Protein AF-A0AAV0R188-F1 (afdb_monomer)

Sequence (209 aa):
MGKRLPVSILFLALAPLLIIAVHAKVPAVIVFGDSSVDAGNNNFIPTVARSNFQPYGRDFSGGKATGRFSNGRIATDFISEAFGLRPTIPAYLDPAYNISDFAVGVTFASNFLAGIAEGFLRQLYGLGARKISLGGLPPMGCMPLERTTNMMGQRACVDRYNVVAADFNGKMNNLTEKLNAELPGAQIVFSNPYFPLMGIIRQPSLYGT

Foldseek 3Di:
DDDDDPPVVVVVVCVVVPPPVPLVQPQAAAAEEALLQAQFQVVQDPDPQFFQDPPACCVAVPRGGRRRPHVYAHPSLCVCVVSVHHSHQHEPNDPVDDPVSPSHYYYHYDDDDLVVVLVVVVVCVVVPAAEEEAEADAQVQLDQVNLVVVVVVVSDGDVVSSVVSVVRLVSVVVSQVVCPVVRPNHDYHYDYNHVVVVCCSVCVVVVHD

Radius of gyration: 22.66 Å; Cα contacts (8 Å, |Δi|>4): 288; chains: 1; bounding box: 92×38×47 Å

Organism: NCBI:txid586396

Mean predicted aligned error: 11.74 Å

Nearest PDB structures (foldseek):
  8a25-assembly1_A  TM=6.611E-01  e=2.554E-04  Legionella pneumophila str. Corby
  8a26-assembly1_A  TM=6.628E-01  e=2.725E-04  Legionella pneumophila str. Corby
  8a24-assembly1_A  TM=6.506E-01  e=9.949E-04  Legionella pneumophila str. Corby
  7fgq-assembly1_A-2  TM=3.154E-01  e=8.359E-01  Brugia malayi

Secondary structure (DSSP, 8-state):
------HHHHHHHHGGGG------------EE-SGGG-SSGGGGSS-S---SSTTTTTTSTTS---S-SSSS--HHHHHHHHTTS-SSPPPTT-TT--HHHHTT--EE-S---HHHHHHHHHHHHHTT--EEEEE----GGGSHHHHHH-TTTTT---HHHHHHHHHHHHHHHHHHHHHHHHSTT-EEEEE--HHHHHHHHH-GGGT--

Solvent-accessible surface area (backbone atoms only — not comparable to full-atom values): 12042 Å² total; per-residue (Å²): 139,82,81,79,77,62,70,69,60,59,54,64,70,52,55,79,76,69,70,68,77,78,64,81,80,61,79,50,56,72,46,72,47,49,65,84,65,34,44,20,38,46,74,70,49,100,58,88,77,58,25,64,47,85,75,22,8,53,72,22,89,90,49,45,38,59,19,21,79,33,41,32,83,47,70,66,17,56,52,29,33,75,59,72,49,58,67,59,62,59,32,57,64,41,85,91,61,54,75,82,56,49,68,42,26,36,52,53,69,76,83,76,50,76,74,55,43,55,58,51,52,52,50,43,39,74,74,64,52,38,75,47,77,46,78,42,48,46,48,53,12,61,34,72,68,50,13,66,70,27,58,92,59,74,47,38,63,40,60,74,43,31,52,52,27,50,54,52,36,52,52,49,42,53,50,31,54,51,46,42,74,73,34,86,83,39,49,53,44,66,45,67,45,27,64,66,50,47,48,43,72,75,44,44,75,82,77,49,133

pLDDT: mean 75.98, std 15.43, range [35.88, 95.19]

Structure (mmCIF, N/CA/C/O backbone):
data_AF-A0AAV0R188-F1
#
_entry.id   AF-A0AAV0R188-F1
#
loop_
_atom_site.group_PDB
_atom_site.id
_atom_site.type_symbol
_atom_site.label_atom_id
_atom_site.label_alt_id
_atom_site.label_comp_id
_atom_site.label_asym_id
_atom_site.label_entity_id
_atom_site.label_seq_id
_atom_site.pdbx_PDB_ins_code
_atom_site.Cartn_x
_atom_site.Cartn_y
_atom_site.Cartn_z
_atom_site.occupancy
_atom_site.B_iso_or_equiv
_atom_site.auth_seq_id
_atom_site.auth_comp_id
_atom_site.auth_asym_id
_atom_site.auth_atom_id
_atom_site.pdbx_PDB_model_num
ATOM 1 N N . MET A 1 1 ? -69.917 -0.413 10.950 1.00 42.56 1 MET A N 1
ATOM 2 C CA . MET A 1 1 ? -69.281 -1.680 10.523 1.00 42.56 1 MET A CA 1
ATOM 3 C C . MET A 1 1 ? -67.779 -1.431 10.360 1.00 42.56 1 MET A C 1
ATOM 5 O O . MET A 1 1 ? -67.337 -1.024 9.296 1.00 42.56 1 MET A O 1
ATOM 9 N N . GLY A 1 2 ? -67.014 -1.517 11.455 1.00 46.81 2 GLY A N 1
ATOM 10 C CA . GLY A 1 2 ? -65.589 -1.156 11.482 1.00 46.81 2 GLY A CA 1
ATOM 11 C C . GLY A 1 2 ? -64.707 -2.343 11.102 1.00 46.81 2 GLY A C 1
ATOM 12 O O . GLY A 1 2 ? -64.660 -3.329 11.834 1.00 46.81 2 GLY A O 1
ATOM 13 N N . LYS A 1 3 ? -64.026 -2.265 9.954 1.00 52.41 3 LYS A N 1
ATOM 14 C CA . LYS A 1 3 ? -63.076 -3.291 9.506 1.00 52.41 3 LYS A CA 1
ATOM 15 C C . LYS A 1 3 ? -61.801 -3.182 10.349 1.00 52.41 3 LYS A C 1
ATOM 17 O O . LYS A 1 3 ? -61.057 -2.216 10.216 1.00 52.41 3 LYS A O 1
ATOM 22 N N . ARG A 1 4 ? -61.559 -4.155 11.232 1.00 58.19 4 ARG A N 1
ATOM 23 C CA . ARG A 1 4 ? -60.276 -4.295 11.937 1.00 58.19 4 ARG A CA 1
ATOM 24 C C . ARG A 1 4 ? -59.231 -4.755 10.920 1.00 58.19 4 ARG A C 1
ATOM 26 O O . ARG A 1 4 ? -59.372 -5.844 10.367 1.00 58.19 4 ARG A O 1
ATOM 33 N N . LEU A 1 5 ? -58.222 -3.927 10.645 1.00 56.03 5 LEU A N 1
ATOM 34 C CA . LEU A 1 5 ? -57.068 -4.365 9.860 1.00 56.03 5 LEU A CA 1
ATOM 35 C C . LEU A 1 5 ? -56.330 -5.475 10.634 1.00 56.03 5 LEU A C 1
ATOM 37 O O . LEU A 1 5 ? -56.101 -5.316 11.836 1.00 56.03 5 LEU A O 1
ATOM 41 N N . PRO A 1 6 ? -55.957 -6.591 9.986 1.00 58.53 6 PRO A N 1
ATOM 42 C CA . PRO A 1 6 ? -55.215 -7.657 10.644 1.00 58.53 6 PRO A CA 1
ATOM 43 C C . PRO A 1 6 ? -53.806 -7.168 11.003 1.00 58.53 6 PRO A C 1
ATOM 45 O O . PRO A 1 6 ? -53.081 -6.639 10.160 1.00 58.53 6 PRO A O 1
ATOM 48 N N . VAL A 1 7 ? -53.418 -7.376 12.265 1.00 58.34 7 VAL A N 1
ATOM 49 C CA . VAL A 1 7 ? -52.129 -6.972 12.865 1.00 58.34 7 VAL A CA 1
ATOM 50 C C . VAL A 1 7 ? -50.921 -7.443 12.038 1.00 58.34 7 VAL A C 1
ATOM 52 O O . VAL A 1 7 ? -49.897 -6.766 11.995 1.00 58.34 7 VAL A O 1
ATOM 55 N N . SER A 1 8 ? -51.056 -8.544 11.296 1.00 55.03 8 SER A N 1
ATOM 56 C CA . SER A 1 8 ? -50.026 -9.068 10.391 1.00 55.03 8 SER A CA 1
ATOM 57 C C . SER A 1 8 ? -49.647 -8.113 9.249 1.00 55.03 8 SER A C 1
ATOM 59 O O . SER A 1 8 ? -48.498 -8.120 8.821 1.00 55.03 8 SER A O 1
ATOM 61 N N . ILE A 1 9 ? -50.564 -7.256 8.780 1.00 55.09 9 ILE A N 1
ATOM 62 C CA . ILE A 1 9 ? -50.269 -6.278 7.714 1.00 55.09 9 ILE A CA 1
ATOM 63 C C . ILE A 1 9 ? -49.405 -5.126 8.253 1.00 55.09 9 ILE A C 1
ATOM 65 O O . ILE A 1 9 ? -48.578 -4.584 7.522 1.00 55.09 9 ILE A O 1
ATOM 69 N N . LEU A 1 10 ? -49.524 -4.795 9.544 1.00 52.66 10 LEU A N 1
ATOM 70 C CA . LEU A 1 10 ? -48.718 -3.745 10.172 1.00 52.66 10 LEU A CA 1
ATOM 71 C C . LEU A 1 10 ? -47.246 -4.173 10.336 1.00 52.66 10 LEU A C 1
ATOM 73 O O . LEU A 1 10 ? -46.349 -3.356 10.150 1.00 52.66 10 LEU A O 1
ATOM 77 N N . PHE A 1 11 ? -46.985 -5.460 10.599 1.00 53.28 11 PHE A N 1
ATOM 78 C CA . PHE A 1 11 ? -45.621 -6.002 10.691 1.00 53.28 11 PHE A CA 1
ATOM 79 C C . PHE A 1 11 ? -44.908 -6.077 9.333 1.00 53.28 11 PHE A C 1
ATOM 81 O O . PHE A 1 11 ? -43.718 -5.777 9.253 1.00 53.28 11 PHE A O 1
ATOM 88 N N . LEU A 1 12 ? -45.626 -6.406 8.252 1.00 55.03 12 LEU A N 1
ATOM 89 C CA . LEU A 1 12 ? -45.057 -6.413 6.897 1.00 55.03 12 LEU A CA 1
ATOM 90 C C . LEU A 1 12 ? -44.741 -5.004 6.369 1.00 55.03 12 LEU A C 1
ATOM 92 O O . LEU A 1 12 ? -43.810 -4.853 5.584 1.00 55.03 12 LEU A O 1
ATOM 96 N N . ALA A 1 13 ? -45.457 -3.973 6.827 1.00 55.16 13 ALA A N 1
ATOM 97 C CA . ALA A 1 13 ? -45.183 -2.582 6.459 1.00 55.16 13 ALA A CA 1
ATOM 98 C C . ALA A 1 13 ? -43.999 -1.955 7.228 1.00 55.16 13 ALA A C 1
ATOM 100 O O . ALA A 1 13 ? -43.435 -0.965 6.770 1.00 55.16 13 ALA A O 1
ATOM 101 N N . LEU A 1 14 ? -43.600 -2.529 8.371 1.00 54.69 14 LEU A N 1
ATOM 102 C CA . LEU A 1 14 ? -42.466 -2.069 9.194 1.00 54.69 14 LEU A CA 1
ATOM 103 C C . LEU A 1 14 ? -41.152 -2.815 8.905 1.00 54.69 14 LEU A C 1
ATOM 105 O O . LEU A 1 14 ? -40.077 -2.301 9.207 1.00 54.69 14 LEU A O 1
ATOM 109 N N . ALA A 1 15 ? -41.214 -3.988 8.271 1.00 52.66 15 ALA A N 1
ATOM 110 C CA . ALA A 1 15 ? -40.037 -4.769 7.890 1.00 52.66 15 ALA A CA 1
ATOM 111 C C . ALA A 1 15 ? -39.077 -4.098 6.873 1.00 52.66 15 ALA A C 1
ATOM 113 O O . ALA A 1 15 ? -37.873 -4.331 6.996 1.00 52.66 15 ALA A O 1
ATOM 114 N N . PRO A 1 16 ? -39.503 -3.236 5.917 1.00 49.94 16 PRO A N 1
ATOM 115 C CA . PRO A 1 16 ? -38.553 -2.585 5.017 1.00 49.94 16 PRO A CA 1
ATOM 116 C C . PRO A 1 16 ? -37.803 -1.417 5.676 1.00 49.94 16 PRO A C 1
ATOM 118 O O . PRO A 1 16 ? -36.851 -0.913 5.088 1.00 49.94 16 PRO A O 1
ATOM 121 N N . LEU A 1 17 ? -38.173 -0.999 6.897 1.00 48.00 17 LEU A N 1
ATOM 122 C CA . LEU A 1 17 ? -37.461 0.060 7.625 1.00 48.00 17 LEU A CA 1
ATOM 123 C C . LEU A 1 17 ? -36.236 -0.447 8.404 1.00 48.00 17 LEU A C 1
ATOM 125 O O . LEU A 1 17 ? -35.455 0.361 8.902 1.00 48.00 17 LEU A O 1
ATOM 129 N N . LEU A 1 18 ? -36.054 -1.768 8.506 1.00 45.03 18 LEU A N 1
ATOM 130 C CA . LEU A 1 18 ? -34.946 -2.387 9.237 1.00 45.03 18 LEU A CA 1
ATOM 131 C C . LEU A 1 18 ? -33.881 -2.998 8.314 1.00 45.03 18 LEU A C 1
ATOM 133 O O . LEU A 1 18 ? -33.131 -3.872 8.733 1.00 45.03 18 LEU A O 1
ATOM 137 N N . ILE A 1 19 ? -33.763 -2.520 7.072 1.00 49.47 19 ILE A N 1
ATOM 138 C CA . ILE A 1 19 ? -32.522 -2.681 6.304 1.00 49.47 19 ILE A CA 1
ATOM 139 C C . ILE A 1 19 ? -31.653 -1.457 6.598 1.00 49.47 19 ILE A C 1
ATOM 141 O O . ILE A 1 19 ? -31.337 -0.651 5.728 1.00 49.47 19 ILE A O 1
ATOM 145 N N . ILE A 1 20 ? -31.249 -1.302 7.861 1.00 47.53 20 ILE A N 1
ATOM 146 C CA . ILE A 1 20 ? -29.989 -0.614 8.106 1.00 47.53 20 ILE A CA 1
ATOM 147 C C . ILE A 1 20 ? -28.967 -1.598 7.560 1.00 47.53 20 ILE A C 1
ATOM 149 O O . ILE A 1 20 ? -28.685 -2.617 8.188 1.00 47.53 20 ILE A O 1
ATOM 153 N N . ALA A 1 21 ? -28.463 -1.343 6.353 1.00 48.69 21 ALA A N 1
ATOM 154 C CA . ALA A 1 21 ? -27.205 -1.930 5.948 1.00 48.69 21 ALA A CA 1
ATOM 155 C C . ALA A 1 21 ? -26.209 -1.505 7.030 1.00 48.69 21 ALA A C 1
ATOM 157 O O . ALA A 1 21 ? -25.722 -0.374 7.029 1.00 48.69 21 ALA A O 1
ATOM 158 N N . VAL A 1 22 ? -25.969 -2.378 8.011 1.00 45.59 22 VAL A N 1
ATOM 159 C CA . VAL A 1 22 ? -24.880 -2.238 8.971 1.00 45.59 22 VAL A CA 1
ATOM 160 C C . VAL A 1 22 ? -23.617 -2.497 8.161 1.00 45.59 22 VAL A C 1
ATOM 162 O O . VAL A 1 22 ? -22.977 -3.538 8.254 1.00 45.59 22 VAL A O 1
ATOM 165 N N . HIS A 1 23 ? -23.296 -1.561 7.271 1.00 52.75 23 HIS A N 1
ATOM 166 C CA . HIS A 1 23 ? -21.985 -1.484 6.682 1.00 52.75 23 HIS A CA 1
ATOM 167 C C . HIS A 1 23 ? -21.082 -1.172 7.863 1.00 52.75 23 HIS A C 1
ATOM 169 O O . HIS A 1 23 ? -21.289 -0.171 8.555 1.00 52.75 23 HIS A O 1
ATOM 175 N N . ALA A 1 24 ? -20.169 -2.084 8.183 1.00 55.25 24 ALA A N 1
ATOM 176 C CA . ALA A 1 24 ? -19.280 -1.928 9.316 1.00 55.25 24 ALA A CA 1
ATOM 177 C C . ALA A 1 24 ? -18.467 -0.642 9.111 1.00 55.25 24 ALA A C 1
ATOM 179 O O . ALA A 1 24 ? -17.444 -0.669 8.434 1.00 55.25 24 ALA A O 1
ATOM 180 N N . LYS A 1 25 ? -18.925 0.479 9.685 1.00 68.50 25 LYS A N 1
ATOM 181 C CA . LYS A 1 25 ? -18.372 1.817 9.452 1.00 68.50 25 LYS A CA 1
ATOM 182 C C . LYS A 1 25 ? -16.871 1.771 9.734 1.00 68.50 25 LYS A C 1
ATOM 184 O O . LYS A 1 25 ? -16.450 1.414 10.839 1.00 68.50 25 LYS A O 1
ATOM 189 N N . VAL A 1 26 ? -16.060 2.002 8.708 1.00 72.44 26 VAL A N 1
ATOM 190 C CA . VAL A 1 26 ? -14.616 2.197 8.847 1.00 72.44 26 VAL A CA 1
ATOM 191 C C . VAL A 1 26 ? -14.448 3.704 8.991 1.00 72.44 26 VAL A C 1
ATOM 193 O O . VAL A 1 26 ? -14.697 4.413 8.025 1.00 72.44 26 VAL A O 1
ATOM 196 N N . PRO A 1 27 ? -14.149 4.226 10.192 1.00 68.00 27 PRO A N 1
ATOM 197 C CA . PRO A 1 27 ? -14.112 5.671 10.410 1.00 68.00 27 PRO A CA 1
ATOM 198 C C . PRO A 1 27 ? -12.856 6.323 9.819 1.00 68.00 27 PRO A C 1
ATOM 200 O O . PRO A 1 27 ? -12.854 7.529 9.599 1.00 68.00 27 PRO A O 1
ATOM 203 N N . ALA A 1 28 ? -11.801 5.536 9.587 1.00 66.88 28 ALA A N 1
ATOM 204 C CA . ALA A 1 28 ? -10.495 6.016 9.165 1.00 66.88 28 ALA A CA 1
ATOM 205 C C . ALA A 1 28 ? -9.683 4.906 8.489 1.00 66.88 28 ALA A C 1
ATOM 207 O O . ALA A 1 28 ? -9.801 3.737 8.867 1.00 66.88 28 ALA A O 1
ATOM 208 N N . VAL A 1 29 ? -8.812 5.283 7.551 1.00 71.81 29 VAL A N 1
ATOM 209 C CA . VAL A 1 29 ? -7.796 4.402 6.955 1.00 71.81 29 VAL A CA 1
ATOM 210 C C . VAL A 1 29 ? -6.427 4.990 7.243 1.00 71.81 29 VAL A C 1
ATOM 212 O O . VAL A 1 29 ? -6.001 5.954 6.618 1.00 71.81 29 VAL A O 1
ATOM 215 N N . ILE A 1 30 ? -5.727 4.398 8.204 1.00 67.94 30 ILE A N 1
ATOM 216 C CA . ILE A 1 30 ? -4.354 4.769 8.532 1.00 67.94 30 ILE A CA 1
ATOM 217 C C . ILE A 1 30 ? -3.415 3.812 7.801 1.00 67.94 30 ILE A C 1
ATOM 219 O O . ILE A 1 30 ? -3.584 2.596 7.863 1.00 67.94 30 ILE A O 1
ATOM 223 N N . VAL A 1 31 ? -2.442 4.369 7.093 1.00 69.81 31 VAL A N 1
ATOM 224 C CA . VAL A 1 31 ? -1.537 3.655 6.202 1.00 69.81 31 VAL A CA 1
ATOM 225 C C . VAL A 1 31 ? -0.127 3.692 6.786 1.00 69.81 31 VAL A C 1
ATOM 227 O O . VAL A 1 31 ? 0.334 4.686 7.326 1.00 69.81 31 VAL A O 1
ATOM 230 N N . PHE A 1 32 ? 0.602 2.596 6.678 1.00 68.06 32 PHE A N 1
ATOM 231 C CA . PHE A 1 32 ? 2.018 2.541 7.027 1.00 68.06 32 PHE A CA 1
ATOM 232 C C . PHE A 1 32 ? 2.715 1.757 5.918 1.00 68.06 32 PHE A C 1
ATOM 234 O O . PHE A 1 32 ? 2.165 0.749 5.472 1.00 68.06 32 PHE A O 1
ATOM 241 N N . GLY A 1 33 ? 3.877 2.197 5.431 1.00 67.62 33 GLY A N 1
ATOM 242 C CA . GLY A 1 33 ? 4.538 1.469 4.343 1.00 67.62 33 GLY A CA 1
ATOM 243 C C . GLY A 1 33 ? 5.791 2.112 3.767 1.00 67.62 33 GLY A C 1
ATOM 244 O O . GLY A 1 33 ? 6.693 2.500 4.495 1.00 67.62 33 GLY A O 1
ATOM 245 N N . ASP A 1 34 ? 5.888 2.149 2.447 1.00 69.50 34 ASP A N 1
ATOM 246 C CA . ASP A 1 34 ? 7.023 2.685 1.700 1.00 69.50 34 ASP A CA 1
ATOM 247 C C . ASP A 1 34 ? 6.529 3.611 0.575 1.00 69.50 34 ASP A C 1
ATOM 249 O O . ASP A 1 34 ? 5.395 4.096 0.607 1.00 69.50 34 ASP A O 1
ATOM 253 N N . SER A 1 35 ? 7.371 3.870 -0.427 1.00 70.31 35 SER A N 1
ATOM 254 C CA . SER A 1 35 ? 7.019 4.700 -1.584 1.00 70.31 35 SER A CA 1
ATOM 255 C C . SER A 1 35 ? 5.758 4.230 -2.321 1.00 70.31 35 SER A C 1
ATOM 257 O O . SER A 1 35 ? 5.067 5.058 -2.910 1.00 70.31 35 SER A O 1
ATOM 259 N N . SER A 1 36 ? 5.414 2.939 -2.259 1.00 74.81 36 SER A N 1
ATOM 260 C CA . SER A 1 36 ? 4.227 2.353 -2.902 1.00 74.81 36 SER A CA 1
ATOM 261 C C . SER A 1 36 ? 2.913 2.882 -2.327 1.00 74.81 36 SER A C 1
ATOM 263 O O . SER A 1 36 ? 1.876 2.823 -2.990 1.00 74.81 36 SER A O 1
ATOM 265 N N . VAL A 1 37 ? 2.945 3.384 -1.092 1.00 75.88 37 VAL A N 1
ATOM 266 C CA . VAL A 1 37 ? 1.782 3.952 -0.404 1.00 75.88 37 VAL A CA 1
ATOM 267 C C . VAL A 1 37 ? 1.985 5.415 -0.005 1.00 75.88 37 VAL A C 1
ATOM 269 O O . VAL A 1 37 ? 1.124 5.986 0.663 1.00 75.88 37 VAL A O 1
ATOM 272 N N . ASP A 1 38 ? 3.097 6.035 -0.413 1.00 78.38 38 ASP A N 1
ATOM 273 C CA . ASP A 1 38 ? 3.389 7.427 -0.083 1.00 78.38 38 ASP A CA 1
ATOM 274 C C . ASP A 1 38 ? 2.464 8.381 -0.852 1.00 78.38 38 ASP A C 1
ATOM 276 O O . ASP A 1 38 ? 2.458 8.436 -2.083 1.00 78.38 38 ASP A O 1
ATOM 280 N N . ALA A 1 39 ? 1.686 9.158 -0.100 1.00 84.06 39 ALA A N 1
ATOM 281 C CA . ALA A 1 39 ? 0.794 10.185 -0.621 1.00 84.06 39 ALA A CA 1
ATOM 282 C C . ALA A 1 39 ? 1.481 11.549 -0.847 1.00 84.06 39 ALA A C 1
ATOM 284 O O . ALA A 1 39 ? 0.808 12.487 -1.279 1.00 84.06 39 ALA A O 1
ATOM 285 N N . GLY A 1 40 ? 2.784 11.668 -0.558 1.00 84.31 40 GLY A N 1
ATOM 286 C CA . GLY A 1 40 ? 3.573 12.896 -0.725 1.00 84.31 40 GLY A CA 1
ATOM 287 C C . GLY A 1 40 ? 4.365 13.331 0.509 1.00 84.31 40 GLY A C 1
ATOM 288 O O . GLY A 1 40 ? 4.847 14.461 0.553 1.00 84.31 40 GLY A O 1
ATOM 289 N N . ASN A 1 41 ? 4.532 12.462 1.508 1.00 77.75 41 ASN A N 1
ATOM 290 C CA . ASN A 1 41 ? 5.303 12.753 2.720 1.00 77.75 41 ASN A CA 1
ATOM 291 C C . ASN A 1 41 ? 6.758 13.085 2.398 1.00 77.75 41 ASN A C 1
ATOM 293 O O . ASN A 1 41 ? 7.339 13.980 3.014 1.00 77.75 41 ASN A O 1
ATOM 297 N N . ASN A 1 42 ? 7.331 12.419 1.391 1.00 81.75 42 ASN A N 1
ATOM 298 C CA . ASN A 1 42 ? 8.718 12.636 0.997 1.00 81.75 42 ASN A CA 1
ATOM 299 C C . ASN A 1 42 ? 9.015 14.065 0.506 1.00 81.75 42 ASN A C 1
ATOM 301 O O . ASN A 1 42 ? 10.176 14.484 0.484 1.00 81.75 42 ASN A O 1
ATOM 305 N N . ASN A 1 43 ? 7.988 14.847 0.162 1.00 83.75 43 ASN A N 1
ATOM 306 C CA . ASN A 1 43 ? 8.145 16.252 -0.214 1.00 83.75 43 ASN A CA 1
ATOM 307 C C . ASN A 1 43 ? 8.612 17.125 0.958 1.00 83.75 43 ASN A C 1
ATOM 309 O O . ASN A 1 43 ? 9.227 18.166 0.735 1.00 83.75 43 ASN A O 1
ATOM 313 N N . PHE A 1 44 ? 8.351 16.687 2.190 1.00 77.69 44 PHE A N 1
ATOM 314 C CA . PHE A 1 44 ? 8.549 17.471 3.408 1.00 77.69 44 PHE A CA 1
ATOM 315 C C . PHE A 1 44 ? 9.738 16.994 4.250 1.00 77.69 44 PHE A C 1
ATOM 317 O O . PHE A 1 44 ? 9.999 17.549 5.314 1.00 77.69 44 PHE A O 1
ATOM 324 N N . ILE A 1 45 ? 10.490 15.995 3.773 1.00 74.19 45 ILE A N 1
ATOM 325 C CA . ILE A 1 45 ? 11.688 15.481 4.451 1.00 74.19 45 ILE A CA 1
ATOM 326 C C . ILE A 1 45 ? 12.941 15.606 3.568 1.00 74.19 45 ILE A C 1
ATOM 328 O O . ILE A 1 45 ? 12.838 15.673 2.333 1.00 74.19 45 ILE A O 1
ATOM 332 N N . PRO A 1 46 ? 14.150 15.634 4.161 1.00 76.38 46 PRO A N 1
ATOM 333 C CA . PRO A 1 46 ? 15.407 15.654 3.415 1.00 76.38 46 PRO A CA 1
ATOM 334 C C . PRO A 1 46 ? 15.676 14.288 2.759 1.00 76.38 46 PRO A C 1
ATOM 336 O O . PRO A 1 46 ? 16.339 13.424 3.323 1.00 76.38 46 PRO A O 1
ATOM 339 N N . THR A 1 47 ? 15.138 14.071 1.559 1.00 71.00 47 THR A N 1
ATOM 340 C CA . THR A 1 47 ? 15.351 12.852 0.767 1.00 71.00 47 THR A CA 1
ATOM 341 C C . THR A 1 47 ? 15.452 13.175 -0.718 1.00 71.00 47 THR A C 1
ATOM 343 O O . THR A 1 47 ? 14.818 14.111 -1.207 1.00 71.00 47 THR A O 1
ATOM 346 N N . VAL A 1 48 ? 16.239 12.377 -1.439 1.00 78.75 48 VAL A N 1
ATOM 347 C CA . VAL A 1 48 ? 16.292 12.398 -2.910 1.00 78.75 48 VAL A CA 1
ATOM 348 C C . VAL A 1 48 ? 15.134 11.619 -3.537 1.00 78.75 48 VAL A C 1
ATOM 350 O O . VAL A 1 48 ? 14.796 11.841 -4.696 1.00 78.75 48 VAL A O 1
ATOM 353 N N . ALA A 1 49 ? 14.497 10.723 -2.778 1.00 79.94 49 ALA A N 1
ATOM 354 C CA . ALA A 1 49 ? 13.358 9.939 -3.233 1.00 79.94 49 ALA A CA 1
ATOM 355 C C . ALA A 1 49 ? 12.079 10.783 -3.159 1.00 79.94 49 ALA A C 1
ATOM 357 O O . ALA A 1 49 ? 11.272 10.616 -2.250 1.00 79.94 49 ALA A O 1
ATOM 358 N N . ARG A 1 50 ? 11.904 11.713 -4.099 1.00 82.69 50 ARG A N 1
ATOM 359 C CA . ARG A 1 50 ? 10.689 12.528 -4.249 1.00 82.69 50 ARG A CA 1
ATOM 360 C C . ARG A 1 50 ? 9.992 12.195 -5.564 1.00 82.69 50 ARG A C 1
ATOM 362 O O . ARG A 1 50 ? 10.621 11.713 -6.499 1.00 82.69 50 ARG A O 1
ATOM 369 N N . SER A 1 51 ? 8.698 12.469 -5.633 1.00 86.06 51 SER A N 1
ATOM 370 C CA . SER A 1 51 ? 7.864 12.277 -6.831 1.00 86.06 51 SER A CA 1
ATOM 371 C C . SER A 1 51 ? 6.932 13.477 -7.054 1.00 86.06 51 SER A C 1
ATOM 373 O O . SER A 1 51 ? 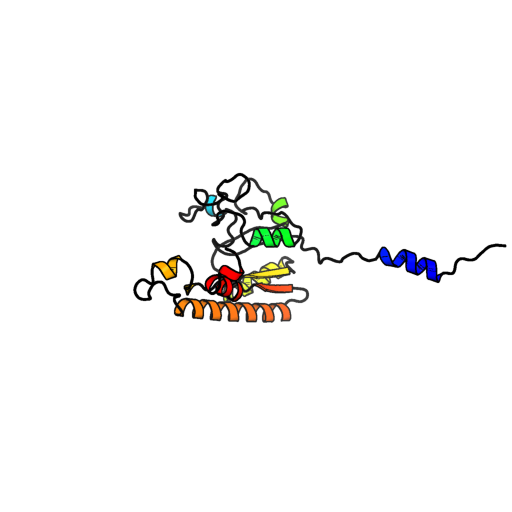5.824 13.367 -7.569 1.00 86.06 51 SER A O 1
ATOM 375 N N . ASN A 1 52 ? 7.387 14.668 -6.653 1.00 87.94 52 ASN A N 1
ATOM 376 C CA . ASN A 1 52 ? 6.723 15.957 -6.874 1.00 87.94 52 ASN A CA 1
ATOM 377 C C . ASN A 1 52 ? 7.127 16.627 -8.201 1.00 87.94 52 ASN A C 1
ATOM 379 O O . ASN A 1 52 ? 7.071 17.848 -8.329 1.00 87.94 52 ASN A O 1
ATOM 383 N N . PHE A 1 53 ? 7.546 15.837 -9.185 1.00 91.19 53 PHE A N 1
ATOM 384 C CA . PHE A 1 53 ? 7.961 16.293 -10.510 1.00 91.19 53 PHE A CA 1
ATOM 385 C C . PHE A 1 53 ? 7.430 15.344 -11.594 1.00 91.19 53 PHE A C 1
ATOM 387 O O . PHE A 1 53 ? 6.977 14.242 -11.297 1.00 91.19 53 PHE A O 1
ATOM 394 N N . GLN A 1 54 ? 7.458 15.759 -12.861 1.00 88.31 54 GLN A N 1
ATOM 395 C CA . GLN A 1 54 ? 6.997 14.917 -13.973 1.00 88.31 54 GLN A CA 1
ATOM 396 C C . GLN A 1 54 ? 7.896 13.678 -14.163 1.00 88.31 54 GLN A C 1
ATOM 398 O O . GLN A 1 54 ? 9.107 13.785 -13.988 1.00 88.31 54 GLN A O 1
ATOM 403 N N . PRO A 1 55 ? 7.360 12.508 -14.558 1.00 89.12 55 PRO A N 1
ATOM 404 C CA . PRO A 1 55 ? 6.013 12.277 -15.095 1.00 89.12 55 PRO A CA 1
ATOM 405 C C . PRO A 1 55 ? 4.925 11.998 -14.040 1.00 89.12 55 PRO A C 1
ATOM 407 O O . PRO A 1 55 ? 3.775 11.769 -14.412 1.00 89.12 55 PRO A O 1
ATOM 410 N N . TYR A 1 56 ? 5.259 12.019 -12.747 1.00 89.81 56 TYR A N 1
ATOM 411 C CA . TYR A 1 56 ? 4.320 11.692 -11.674 1.00 89.81 56 TYR A CA 1
ATOM 412 C C . TYR A 1 56 ? 3.123 12.654 -11.630 1.00 89.81 56 TYR A C 1
ATOM 414 O O . TYR A 1 56 ? 3.239 13.843 -11.928 1.00 89.81 56 TYR A O 1
ATOM 422 N N . GLY A 1 57 ? 1.954 12.130 -11.253 1.00 89.19 57 GLY A N 1
ATOM 423 C CA . GLY A 1 57 ? 0.705 12.893 -11.141 1.00 89.19 57 GLY A CA 1
ATOM 424 C C . GLY A 1 57 ? 0.065 13.372 -12.452 1.00 89.19 57 GLY A C 1
ATOM 425 O O . GLY A 1 57 ? -0.906 14.123 -12.395 1.00 89.19 57 GLY A O 1
ATOM 426 N N . ARG A 1 58 ? 0.557 12.942 -13.624 1.00 91.19 58 ARG A N 1
ATOM 427 C CA . ARG A 1 58 ? -0.031 13.282 -14.936 1.00 91.19 58 ARG A CA 1
ATOM 428 C C . ARG A 1 58 ? -1.525 12.954 -15.046 1.00 91.19 58 ARG A C 1
ATOM 430 O O . ARG A 1 58 ? -2.285 13.745 -15.592 1.00 91.19 58 ARG A O 1
ATOM 437 N N . ASP A 1 59 ? -1.920 11.802 -14.523 1.00 90.75 59 ASP A N 1
ATOM 438 C CA . ASP A 1 59 ? -3.278 11.257 -14.561 1.00 90.75 59 ASP A CA 1
ATOM 439 C C . ASP A 1 59 ? -4.038 11.563 -13.246 1.00 90.75 59 ASP A C 1
ATOM 441 O O . ASP A 1 59 ? -5.173 11.130 -13.047 1.00 90.75 59 ASP A O 1
ATOM 445 N N . PHE A 1 60 ? -3.416 12.299 -12.314 1.00 89.75 60 PHE A N 1
ATOM 446 C CA . PHE A 1 60 ? -4.061 12.774 -11.091 1.00 89.75 60 PHE A CA 1
ATOM 447 C C . PHE A 1 60 ? -4.936 14.000 -11.380 1.00 89.75 60 PHE A C 1
ATOM 449 O O . PHE A 1 60 ? -4.741 14.701 -12.373 1.00 89.75 60 PHE A O 1
ATOM 456 N N . SER A 1 61 ? -5.892 14.296 -10.494 1.00 86.44 61 SER A N 1
ATOM 457 C CA . SER A 1 61 ? -6.770 15.460 -10.657 1.00 86.44 61 SER A CA 1
ATOM 458 C C . SER A 1 61 ? -5.953 16.749 -10.816 1.00 86.44 61 SER A C 1
ATOM 460 O O . SER A 1 61 ? -5.125 17.087 -9.968 1.00 86.44 61 SER A O 1
ATOM 462 N N . GLY A 1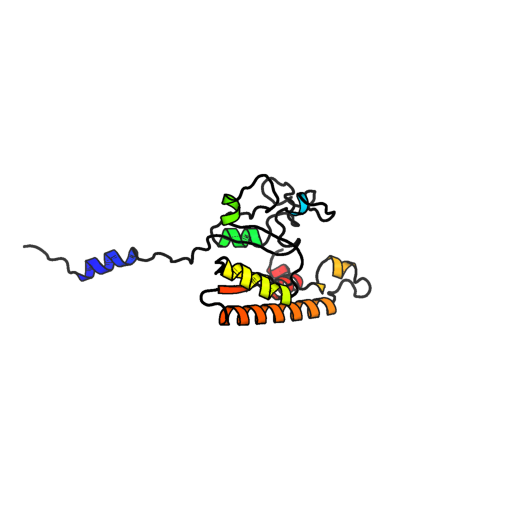 62 ? -6.161 17.448 -11.934 1.00 85.44 62 GLY A N 1
ATOM 463 C CA . GLY A 1 62 ? -5.420 18.658 -12.295 1.00 85.44 62 GLY A CA 1
ATOM 464 C C . GLY A 1 62 ? -4.047 18.432 -12.942 1.00 85.44 62 GLY A C 1
ATOM 465 O O . GLY A 1 62 ? -3.366 19.419 -13.211 1.00 85.44 62 GLY A O 1
ATOM 466 N N . GLY A 1 63 ? -3.634 17.184 -13.197 1.00 87.00 63 GLY A N 1
ATOM 467 C CA . GLY A 1 63 ? -2.398 16.844 -13.916 1.00 87.00 63 GLY A CA 1
ATOM 468 C C . GLY A 1 63 ? -1.113 17.267 -13.199 1.00 87.00 63 GLY A C 1
ATOM 469 O O . GLY A 1 63 ? -0.112 17.579 -13.846 1.00 87.00 63 GLY A O 1
ATOM 470 N N . LYS A 1 64 ? -1.151 17.355 -11.864 1.00 88.19 64 LYS A N 1
ATOM 471 C CA . LYS A 1 64 ? -0.042 17.838 -11.034 1.00 88.19 64 LYS A CA 1
ATOM 472 C C . LYS A 1 64 ? 0.567 16.709 -10.216 1.00 88.19 64 LYS A C 1
ATOM 474 O O . LYS A 1 64 ? -0.139 15.924 -9.588 1.00 88.19 64 LYS A O 1
ATOM 479 N N . ALA A 1 65 ? 1.895 16.697 -10.161 1.00 90.00 65 ALA A N 1
ATOM 480 C CA . ALA A 1 65 ? 2.651 15.810 -9.292 1.00 90.00 65 ALA A CA 1
ATOM 481 C C . ALA A 1 65 ? 2.345 16.119 -7.818 1.00 90.00 65 ALA A C 1
ATOM 483 O O . ALA A 1 65 ? 2.616 17.221 -7.343 1.00 90.00 65 ALA A O 1
ATOM 484 N N . THR A 1 66 ? 1.797 15.145 -7.088 1.00 88.12 66 THR A N 1
ATOM 485 C CA . THR A 1 66 ? 1.458 15.308 -5.663 1.00 88.12 66 THR A CA 1
ATOM 486 C C . THR A 1 66 ? 2.517 14.734 -4.721 1.00 88.12 66 THR A C 1
ATOM 488 O O . THR A 1 66 ? 2.349 14.810 -3.512 1.00 88.12 66 THR A O 1
ATOM 491 N N . GLY A 1 67 ? 3.582 14.105 -5.234 1.00 86.94 67 GLY A N 1
ATOM 492 C CA . GLY A 1 67 ? 4.480 13.276 -4.418 1.00 86.94 67 GLY A CA 1
ATOM 493 C C . GLY A 1 67 ? 4.008 11.827 -4.237 1.00 86.94 67 GLY A C 1
ATOM 494 O O . GLY A 1 67 ? 4.571 11.100 -3.426 1.00 86.94 67 GLY A O 1
ATOM 495 N N . ARG A 1 68 ? 2.990 11.394 -4.994 1.00 90.06 68 ARG A N 1
ATOM 496 C CA . ARG A 1 68 ? 2.682 9.969 -5.171 1.00 90.06 68 ARG A CA 1
ATOM 497 C C . ARG A 1 68 ? 3.649 9.385 -6.192 1.00 90.06 68 ARG A C 1
ATOM 499 O O . ARG A 1 68 ? 3.797 9.942 -7.278 1.00 90.06 68 ARG A O 1
ATOM 506 N N . PHE A 1 69 ? 4.233 8.224 -5.902 1.00 88.25 69 PHE A N 1
ATOM 507 C CA . PHE A 1 69 ? 5.074 7.471 -6.847 1.00 88.25 69 PHE A CA 1
ATOM 508 C C . PHE A 1 69 ? 4.238 6.750 -7.923 1.00 88.25 69 PHE A C 1
ATOM 510 O O . PHE A 1 69 ? 4.417 5.570 -8.204 1.00 88.25 69 PHE A O 1
ATOM 517 N N . SER A 1 70 ? 3.285 7.468 -8.515 1.00 89.50 70 SER A N 1
ATOM 518 C CA . SER A 1 70 ? 2.374 7.006 -9.557 1.00 89.50 70 SER A CA 1
ATOM 519 C C . SER A 1 70 ? 2.006 8.179 -10.468 1.00 89.50 70 SER A C 1
ATOM 521 O O . SER A 1 70 ? 2.138 9.349 -10.098 1.00 89.50 70 SER A O 1
ATOM 523 N N . ASN A 1 71 ? 1.511 7.884 -11.669 1.00 89.94 71 ASN A N 1
ATOM 524 C CA . ASN A 1 71 ? 0.938 8.916 -12.533 1.00 89.94 71 ASN A CA 1
ATOM 525 C C . ASN A 1 71 ? -0.412 9.411 -12.004 1.00 89.94 71 ASN A C 1
ATOM 527 O O . ASN A 1 71 ? -0.850 10.480 -12.398 1.00 89.94 71 ASN A O 1
ATOM 531 N N . GLY A 1 72 ? -1.056 8.677 -11.098 1.00 90.56 72 GLY A N 1
ATOM 532 C CA . GLY A 1 72 ? -2.360 9.029 -10.555 1.00 90.56 72 GLY A CA 1
ATOM 533 C C . GLY A 1 72 ? -2.519 8.590 -9.106 1.00 90.56 72 GLY A C 1
ATOM 534 O O . GLY A 1 72 ? -1.580 8.629 -8.309 1.00 90.56 72 GLY A O 1
ATOM 535 N N . ARG A 1 73 ? -3.748 8.210 -8.759 1.00 91.19 73 ARG A N 1
ATOM 536 C CA . ARG A 1 73 ? -4.091 7.678 -7.437 1.00 91.19 73 ARG A CA 1
ATOM 537 C C . ARG A 1 73 ? -3.327 6.379 -7.163 1.00 91.19 73 ARG A C 1
ATOM 539 O O . ARG A 1 73 ? -2.977 5.641 -8.085 1.00 91.19 73 ARG A O 1
ATOM 546 N N . ILE A 1 74 ? -3.069 6.113 -5.890 1.00 88.12 74 ILE A N 1
ATOM 547 C CA . ILE A 1 74 ? -2.409 4.892 -5.407 1.00 88.12 74 ILE A CA 1
ATOM 548 C C . ILE A 1 74 ? -3.437 3.940 -4.790 1.00 88.12 74 ILE A C 1
ATOM 550 O O . ILE A 1 74 ? -4.563 4.338 -4.503 1.00 88.12 74 ILE A O 1
ATOM 554 N N . ALA A 1 75 ? -3.072 2.672 -4.579 1.00 86.50 75 ALA A N 1
ATOM 555 C CA . ALA A 1 75 ? -3.997 1.636 -4.097 1.00 86.50 75 ALA A CA 1
ATOM 556 C C . ALA A 1 75 ? -4.773 2.054 -2.833 1.00 86.50 75 ALA A C 1
ATOM 558 O O . ALA A 1 75 ? -5.966 1.785 -2.709 1.00 86.50 75 ALA A O 1
ATOM 559 N N . THR A 1 76 ? -4.116 2.769 -1.921 1.00 83.44 76 THR A N 1
ATOM 560 C CA . THR A 1 76 ? -4.716 3.241 -0.671 1.00 83.44 76 THR A CA 1
ATOM 561 C C . THR A 1 76 ? -5.791 4.309 -0.883 1.00 83.44 76 THR A C 1
ATOM 563 O O . THR A 1 76 ? -6.770 4.326 -0.142 1.00 83.44 76 THR A O 1
ATOM 566 N N . ASP A 1 77 ? -5.688 5.128 -1.933 1.00 86.88 77 ASP A N 1
ATOM 567 C CA . ASP A 1 77 ? -6.732 6.085 -2.311 1.00 86.88 77 ASP A CA 1
ATOM 568 C C . ASP A 1 77 ? -8.021 5.362 -2.729 1.00 86.88 77 ASP A C 1
ATOM 570 O O . ASP A 1 77 ? -9.114 5.765 -2.334 1.00 86.88 77 ASP A O 1
ATOM 574 N N . PHE A 1 78 ? -7.898 4.283 -3.509 1.00 88.62 78 PHE A N 1
ATOM 575 C CA . PHE A 1 78 ? -9.039 3.469 -3.938 1.00 88.62 78 PHE A CA 1
ATOM 576 C C . PHE A 1 78 ? -9.650 2.687 -2.775 1.00 88.62 78 PHE A C 1
ATOM 578 O O . PHE A 1 78 ? -10.868 2.582 -2.680 1.00 88.62 78 PHE A O 1
ATOM 585 N N . ILE A 1 79 ? -8.819 2.179 -1.860 1.00 83.69 79 ILE A N 1
ATOM 586 C CA . ILE A 1 79 ? -9.281 1.507 -0.638 1.00 83.69 79 ILE A CA 1
ATOM 587 C C . ILE A 1 79 ? -10.058 2.486 0.253 1.00 83.69 79 ILE A C 1
ATOM 589 O O . ILE A 1 79 ? -11.139 2.152 0.733 1.00 83.69 79 ILE A O 1
ATOM 593 N N . SER A 1 80 ? -9.536 3.700 0.453 1.00 82.81 80 SER A N 1
ATOM 594 C CA . SER A 1 80 ? -10.216 4.755 1.212 1.00 82.81 80 SER A CA 1
ATOM 595 C C . SER A 1 80 ? -11.583 5.082 0.603 1.00 82.81 80 SER A C 1
ATOM 597 O O . SER A 1 80 ? -12.595 5.067 1.304 1.00 82.81 80 SER A O 1
ATOM 599 N N . GLU A 1 81 ? -11.640 5.283 -0.716 1.00 84.81 81 GLU A N 1
ATOM 600 C CA . GLU A 1 81 ? -12.897 5.527 -1.429 1.00 84.81 81 GLU A CA 1
ATOM 601 C C . GLU A 1 81 ? -13.882 4.356 -1.310 1.00 84.81 81 GLU A C 1
ATOM 603 O O . GLU A 1 81 ? -15.061 4.573 -1.038 1.00 84.81 81 GLU A O 1
ATOM 608 N N . ALA A 1 82 ? -13.409 3.113 -1.445 1.00 84.25 82 ALA A N 1
ATOM 609 C CA . ALA A 1 82 ? -14.241 1.915 -1.325 1.00 84.25 82 ALA A CA 1
ATOM 610 C C . ALA A 1 82 ? -14.862 1.760 0.074 1.00 84.25 82 ALA A C 1
ATOM 612 O O . ALA A 1 82 ? -15.958 1.220 0.205 1.00 84.25 82 ALA A O 1
ATOM 613 N N . PHE A 1 83 ? -14.202 2.273 1.117 1.00 79.75 83 PHE A N 1
ATOM 614 C CA . PHE A 1 83 ? -14.756 2.345 2.471 1.00 79.75 83 PHE A CA 1
ATOM 615 C C . PHE A 1 83 ? -15.705 3.536 2.700 1.00 79.75 83 PHE A C 1
ATOM 617 O O . PHE A 1 83 ? -16.193 3.719 3.817 1.00 79.75 83 PHE A O 1
ATOM 624 N N . GLY A 1 84 ? -15.987 4.339 1.669 1.00 81.31 84 GLY A N 1
ATOM 625 C CA . GLY A 1 84 ? -16.819 5.541 1.761 1.00 81.31 84 GLY A CA 1
ATOM 626 C C . GLY A 1 84 ? -16.122 6.715 2.455 1.00 81.31 84 GLY A C 1
ATOM 627 O O . GLY A 1 84 ? -16.793 7.629 2.937 1.00 81.31 84 GLY A O 1
ATOM 6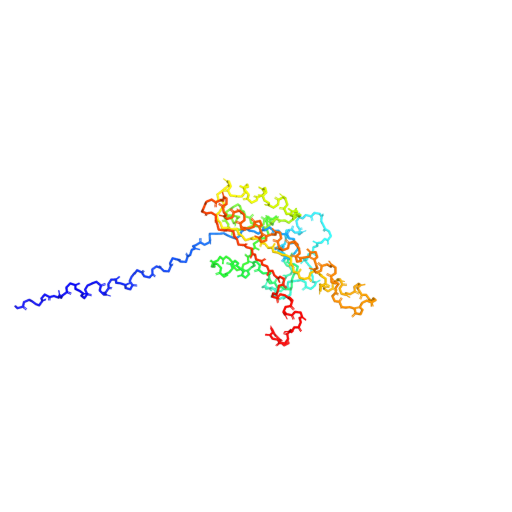28 N N . LEU A 1 85 ? -14.789 6.681 2.548 1.00 82.06 85 LEU A N 1
ATOM 629 C CA . LEU A 1 85 ? -13.974 7.778 3.062 1.00 82.06 85 LEU A CA 1
ATOM 630 C C . LEU A 1 85 ? -13.554 8.715 1.920 1.00 82.06 85 LEU A C 1
ATOM 632 O O . LEU A 1 85 ? -14.061 8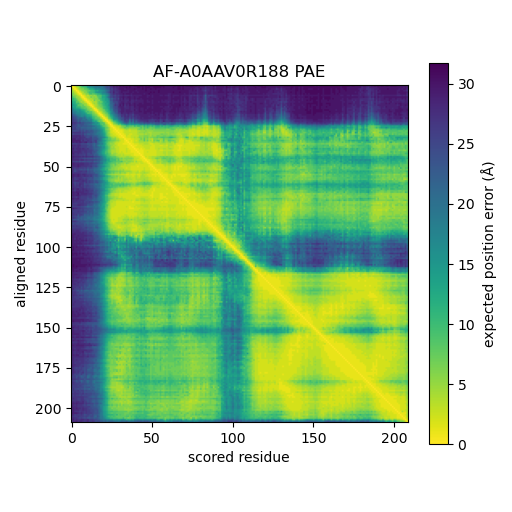.644 0.800 1.00 82.06 85 LEU A O 1
ATOM 636 N N . ARG A 1 86 ? -12.630 9.641 2.205 1.00 82.06 86 ARG A N 1
ATOM 637 C CA . ARG A 1 86 ? -12.119 10.581 1.200 1.00 82.06 86 ARG A CA 1
ATOM 638 C C . ARG A 1 86 ? -11.530 9.807 0.006 1.00 82.06 86 ARG A C 1
ATOM 640 O O . ARG A 1 86 ? -10.833 8.813 0.223 1.00 82.06 86 ARG A O 1
ATOM 647 N N . PRO A 1 87 ? -11.724 10.282 -1.237 1.00 84.81 87 PRO A N 1
ATOM 648 C CA . PRO A 1 87 ? -11.208 9.609 -2.431 1.00 84.81 87 PRO A CA 1
ATOM 649 C C . PRO A 1 87 ? -9.676 9.632 -2.523 1.00 84.81 87 PRO A C 1
ATOM 651 O O . PRO A 1 87 ? -9.088 8.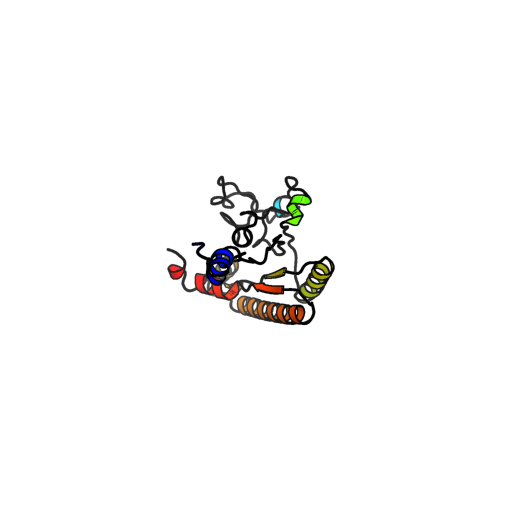919 -3.331 1.00 84.81 87 PRO A O 1
ATOM 654 N N . THR A 1 88 ? -9.010 10.449 -1.710 1.00 84.50 88 THR A N 1
ATOM 655 C CA . THR A 1 88 ? -7.551 10.538 -1.641 1.00 84.50 88 THR A CA 1
ATOM 656 C C . THR A 1 88 ? -7.103 10.619 -0.191 1.00 84.50 88 THR A C 1
ATOM 658 O O . THR A 1 88 ? -7.677 11.388 0.585 1.00 84.50 88 THR A O 1
ATOM 661 N N . ILE A 1 89 ? -6.051 9.881 0.157 1.00 81.38 89 ILE A N 1
ATOM 662 C CA . ILE A 1 89 ? -5.424 9.950 1.480 1.00 81.38 89 ILE A CA 1
ATOM 663 C C . ILE A 1 89 ? -4.392 11.092 1.484 1.00 81.38 89 ILE A C 1
ATOM 665 O O . ILE A 1 89 ? -3.560 11.155 0.574 1.00 81.38 89 ILE A O 1
ATOM 669 N N . PRO A 1 90 ? -4.432 12.027 2.449 1.00 80.31 90 PRO A N 1
ATOM 670 C CA . PRO A 1 90 ? -3.452 13.108 2.528 1.00 80.31 90 PRO A CA 1
ATOM 671 C C . PRO A 1 90 ? -2.084 12.609 3.022 1.00 80.31 90 PRO A C 1
ATOM 673 O O . PRO A 1 90 ? -1.975 11.584 3.699 1.00 80.31 90 PRO A O 1
ATOM 676 N N . ALA A 1 91 ? -1.028 13.356 2.698 1.00 76.56 91 ALA A N 1
ATOM 677 C CA . ALA A 1 91 ? 0.277 13.167 3.323 1.00 76.56 91 ALA A CA 1
ATOM 678 C C . ALA A 1 91 ? 0.233 13.661 4.782 1.00 76.56 91 ALA A C 1
ATOM 680 O O . ALA A 1 91 ? -0.368 14.691 5.072 1.00 76.56 91 ALA A O 1
ATOM 681 N N . TYR A 1 92 ? 0.882 12.936 5.695 1.00 62.25 92 TYR A N 1
ATOM 682 C CA . TYR A 1 92 ? 0.980 13.294 7.112 1.00 62.25 92 TYR A CA 1
ATOM 683 C C . TYR A 1 92 ? 1.721 14.610 7.332 1.00 62.25 92 TYR A C 1
ATOM 685 O O . TYR A 1 92 ? 1.303 15.445 8.125 1.00 62.25 92 TYR A O 1
ATOM 693 N N . LEU A 1 93 ? 2.855 14.758 6.647 1.00 61.03 93 LEU A N 1
ATOM 694 C CA . LEU A 1 93 ? 3.785 15.866 6.858 1.00 61.03 93 LEU A CA 1
ATOM 695 C C . LEU A 1 93 ? 3.418 17.124 6.067 1.00 61.03 93 LEU A C 1
ATOM 697 O O . LEU A 1 93 ? 4.163 18.100 6.106 1.00 61.03 93 LEU A O 1
ATOM 701 N N . ASP A 1 94 ? 2.303 17.103 5.338 1.00 63.03 94 ASP A N 1
ATOM 702 C CA . ASP A 1 94 ? 1.857 18.256 4.570 1.00 63.03 94 ASP A CA 1
ATOM 703 C C . ASP A 1 94 ? 1.216 19.295 5.511 1.00 63.03 94 ASP A C 1
ATOM 705 O O . ASP A 1 94 ? 0.190 19.005 6.134 1.00 63.03 94 ASP A O 1
ATOM 709 N N . PRO A 1 95 ? 1.791 20.511 5.623 1.00 60.94 95 PRO A N 1
ATOM 710 C CA . PRO A 1 95 ? 1.302 21.548 6.528 1.00 60.94 95 PRO A CA 1
ATOM 711 C C . PRO A 1 95 ? -0.090 22.080 6.155 1.00 60.94 95 PRO A C 1
ATOM 713 O O . PRO A 1 95 ? -0.661 22.856 6.919 1.00 60.94 95 PRO A O 1
ATOM 716 N N . ALA A 1 96 ? -0.650 21.686 5.005 1.00 65.19 96 ALA A N 1
ATOM 717 C CA . ALA A 1 96 ? -2.016 22.020 4.615 1.00 65.19 96 ALA A CA 1
ATOM 718 C C . ALA A 1 96 ? -3.105 21.257 5.404 1.00 65.19 96 ALA A C 1
ATOM 720 O O . ALA A 1 96 ? -4.275 21.630 5.306 1.00 65.19 96 ALA A O 1
ATOM 721 N N . TYR A 1 97 ? -2.755 20.221 6.180 1.00 53.97 97 TYR A N 1
ATOM 722 C CA . TYR A 1 97 ? -3.707 19.380 6.923 1.00 53.97 97 TYR A CA 1
ATOM 723 C C . TYR A 1 97 ? -3.457 19.411 8.437 1.00 53.97 97 TYR A C 1
ATOM 725 O O . TYR A 1 97 ? -2.341 19.653 8.895 1.00 53.97 97 TYR A O 1
ATOM 733 N N . ASN A 1 98 ? -4.504 19.176 9.237 1.00 48.69 98 ASN A N 1
ATOM 734 C CA . ASN A 1 98 ? -4.440 19.278 10.700 1.00 48.69 98 ASN A CA 1
ATOM 735 C C . ASN A 1 98 ? -4.866 17.980 11.421 1.00 48.69 98 ASN A C 1
ATOM 737 O O . ASN A 1 98 ? -5.301 17.007 10.812 1.00 48.69 98 ASN A O 1
ATOM 741 N N . ILE A 1 99 ? -4.784 17.967 12.758 1.00 46.56 99 ILE A N 1
ATOM 742 C CA . ILE A 1 99 ? -5.091 16.789 13.594 1.00 46.56 99 ILE A CA 1
ATOM 743 C C . ILE A 1 99 ? -6.512 16.231 13.421 1.00 46.56 99 ILE A C 1
ATOM 745 O O . ILE A 1 99 ? -6.717 15.028 13.583 1.00 46.56 99 ILE A O 1
ATOM 749 N N . SER A 1 100 ? -7.482 17.069 13.044 1.00 48.91 100 SER A N 1
ATOM 750 C CA . SER A 1 100 ? -8.846 16.618 12.751 1.00 48.91 100 SER A CA 1
ATOM 751 C C . SER A 1 100 ? -8.964 15.913 11.392 1.00 48.91 100 SER A C 1
ATOM 753 O O . SER A 1 100 ? -9.836 15.062 11.228 1.00 48.91 100 SER A O 1
ATOM 755 N N . ASP A 1 101 ? -8.039 16.165 10.458 1.00 47.66 101 ASP A N 1
ATOM 756 C CA . ASP A 1 101 ? -7.891 15.385 9.223 1.00 47.66 101 ASP A CA 1
ATOM 757 C C . ASP A 1 101 ? -7.222 14.022 9.480 1.00 47.66 101 ASP A C 1
ATOM 759 O O . ASP A 1 101 ? -7.548 13.032 8.823 1.00 47.66 101 ASP A O 1
ATOM 763 N N . PHE A 1 102 ? -6.338 13.934 10.482 1.00 49.06 102 PHE A N 1
ATOM 764 C CA . PHE A 1 102 ? -5.608 12.703 10.827 1.00 49.06 102 PHE A CA 1
ATOM 765 C C . PHE A 1 102 ? -6.448 11.667 11.581 1.00 49.06 102 PHE A C 1
ATOM 767 O O . PHE A 1 102 ? -6.111 10.483 11.565 1.00 49.06 102 PHE A O 1
ATOM 774 N N . ALA A 1 103 ? -7.589 12.067 12.152 1.00 46.75 103 ALA A N 1
ATOM 775 C CA . ALA A 1 103 ? -8.594 11.141 12.680 1.00 46.75 103 ALA A CA 1
ATOM 776 C C . ALA A 1 103 ? -9.254 10.274 11.585 1.00 46.75 103 ALA A C 1
ATOM 778 O O . ALA A 1 103 ? -10.049 9.396 11.910 1.00 46.75 103 ALA A O 1
ATOM 779 N N . VAL A 1 104 ? -8.922 10.512 10.306 1.00 45.53 104 VAL A N 1
ATOM 780 C CA . VAL A 1 104 ? -9.491 9.841 9.126 1.00 45.53 104 VAL A CA 1
ATOM 781 C C . VAL A 1 104 ? -8.433 9.082 8.303 1.00 45.53 104 VAL A C 1
ATOM 783 O O . VAL A 1 104 ? -8.793 8.257 7.462 1.00 45.53 104 VAL A O 1
ATOM 786 N N . GLY A 1 105 ? -7.135 9.283 8.567 1.00 35.88 105 GLY A N 1
ATOM 787 C CA . GLY A 1 105 ? -6.057 8.541 7.905 1.00 35.88 105 GLY A CA 1
ATOM 788 C C . GLY A 1 105 ? -4.734 9.291 7.774 1.00 35.88 105 GLY A C 1
ATOM 789 O O . GLY A 1 105 ? -4.721 10.495 7.542 1.00 35.88 105 GLY A O 1
ATOM 790 N N . VAL A 1 106 ? -3.611 8.577 7.913 1.00 37.94 106 VAL A N 1
ATOM 791 C CA . VAL A 1 106 ? -2.249 9.138 7.885 1.00 37.94 106 VAL A CA 1
ATOM 792 C C . VAL A 1 106 ? -1.232 8.092 7.402 1.00 37.94 106 VAL A C 1
ATOM 794 O O . VAL A 1 106 ? -1.456 6.916 7.660 1.00 37.94 106 VAL A O 1
ATOM 797 N N . THR A 1 107 ? -0.158 8.488 6.693 1.00 40.38 107 THR A N 1
ATOM 798 C CA . THR A 1 107 ? 0.893 7.576 6.179 1.00 40.38 107 THR A CA 1
ATOM 799 C C . THR A 1 107 ? 2.244 7.759 6.880 1.00 40.38 107 THR A C 1
ATOM 801 O O . THR A 1 107 ? 2.762 8.872 6.871 1.00 40.38 107 THR A O 1
ATOM 804 N N . PHE A 1 108 ? 2.866 6.687 7.393 1.00 42.91 108 PHE A N 1
ATOM 805 C CA . PHE A 1 108 ? 4.266 6.702 7.865 1.00 42.91 108 PHE A CA 1
ATOM 806 C C . PHE A 1 108 ? 5.101 5.607 7.198 1.00 42.91 108 PHE A C 1
ATOM 808 O O . PHE A 1 108 ? 4.664 4.458 7.112 1.00 42.91 108 PHE A O 1
ATOM 815 N N . ALA A 1 109 ? 6.309 5.956 6.746 1.00 41.31 109 ALA A N 1
ATOM 816 C CA . ALA A 1 109 ? 7.148 5.070 5.954 1.00 41.31 109 ALA A CA 1
ATOM 817 C C . ALA A 1 109 ? 8.558 4.888 6.523 1.00 41.31 109 ALA A C 1
ATOM 819 O O . ALA A 1 109 ? 9.398 5.770 6.367 1.00 41.31 109 ALA A O 1
ATOM 820 N N . SER A 1 110 ? 8.830 3.765 7.200 1.00 38.84 110 SER A N 1
ATOM 821 C CA . SER A 1 110 ? 10.180 3.170 7.296 1.00 38.84 110 SER A CA 1
ATOM 822 C C . SER A 1 110 ? 10.191 1.858 8.100 1.00 38.84 110 SER A C 1
ATOM 824 O O . SER A 1 110 ? 9.977 1.839 9.306 1.00 38.84 110 SER A O 1
ATOM 826 N N . ASN A 1 111 ? 10.518 0.766 7.400 1.00 36.94 111 ASN A N 1
ATOM 827 C CA . ASN A 1 111 ? 11.079 -0.504 7.885 1.00 36.94 111 ASN A CA 1
ATOM 828 C C . ASN A 1 111 ? 10.296 -1.307 8.946 1.00 36.94 111 ASN A C 1
ATOM 830 O O . ASN A 1 111 ? 10.623 -1.319 10.131 1.00 36.94 111 ASN A O 1
ATOM 834 N N . PHE A 1 112 ? 9.352 -2.125 8.472 1.00 50.12 112 PHE A N 1
ATOM 835 C CA . PHE A 1 112 ? 8.747 -3.220 9.234 1.00 50.12 112 PHE A CA 1
ATOM 836 C C . PHE A 1 112 ? 9.528 -4.526 9.022 1.00 50.12 112 PHE A C 1
ATOM 838 O O . PHE A 1 112 ? 9.268 -5.288 8.092 1.00 50.12 112 PHE A O 1
ATOM 845 N N . LEU A 1 113 ? 10.483 -4.828 9.903 1.00 53.03 113 LEU A N 1
ATOM 846 C CA . LEU A 1 113 ? 10.861 -6.230 10.108 1.00 53.03 113 LEU A CA 1
ATOM 847 C C . LEU A 1 113 ? 9.667 -6.940 10.761 1.00 53.03 113 LEU A C 1
ATOM 849 O O . LEU A 1 113 ? 9.014 -6.351 11.621 1.00 53.03 113 LEU A O 1
ATOM 853 N N . ALA A 1 114 ? 9.383 -8.195 10.403 1.00 52.59 114 ALA A N 1
ATOM 854 C CA . ALA A 1 114 ? 8.215 -8.926 10.920 1.00 52.59 114 ALA A CA 1
ATOM 855 C C . ALA A 1 114 ? 8.119 -8.922 12.467 1.00 52.59 114 ALA A C 1
ATOM 857 O O . ALA A 1 114 ? 7.024 -8.890 13.018 1.00 52.59 114 ALA A O 1
ATOM 858 N N . GLY A 1 115 ? 9.258 -8.867 13.172 1.00 55.69 115 GLY A N 1
ATOM 859 C CA . GLY A 1 115 ? 9.301 -8.720 14.635 1.00 55.69 115 GLY A CA 1
ATOM 860 C C . GLY A 1 115 ? 8.928 -7.323 15.160 1.00 55.69 115 GLY A C 1
ATOM 861 O O . GLY A 1 115 ? 8.318 -7.212 16.219 1.00 55.69 115 GLY A O 1
ATOM 862 N N . ILE A 1 116 ? 9.231 -6.254 14.413 1.00 63.09 116 ILE A N 1
ATOM 863 C CA . ILE A 1 116 ? 8.806 -4.874 14.730 1.00 63.09 116 ILE A CA 1
ATOM 864 C C . ILE A 1 116 ? 7.303 -4.721 14.466 1.00 63.09 116 ILE A C 1
ATOM 866 O O . ILE A 1 116 ? 6.610 -4.009 15.195 1.00 63.09 116 ILE A O 1
ATOM 870 N N . ALA A 1 117 ? 6.792 -5.446 13.466 1.00 69.44 117 ALA A N 1
ATOM 871 C CA . ALA A 1 117 ? 5.390 -5.405 13.086 1.00 69.44 117 ALA A CA 1
ATOM 872 C C . ALA A 1 117 ? 4.455 -5.801 14.224 1.00 69.44 117 ALA A C 1
ATOM 874 O O . ALA A 1 117 ? 3.498 -5.090 14.516 1.00 69.44 117 ALA A O 1
ATOM 875 N N . GLU A 1 118 ? 4.762 -6.902 14.906 1.00 77.56 118 GLU A N 1
ATOM 876 C CA . GLU A 1 118 ? 3.955 -7.375 16.025 1.00 77.56 118 GLU A CA 1
ATOM 877 C C . GLU A 1 118 ? 3.876 -6.338 17.155 1.00 77.56 118 GLU A C 1
ATOM 879 O O . GLU A 1 118 ? 2.784 -6.008 17.623 1.00 77.56 118 GLU A O 1
ATOM 884 N N . GLY A 1 119 ? 5.026 -5.793 17.566 1.00 76.12 119 GLY A N 1
ATOM 885 C CA . GLY A 1 119 ? 5.100 -4.802 18.640 1.00 76.12 119 GLY A CA 1
ATOM 886 C C . GLY A 1 119 ? 4.300 -3.543 18.314 1.00 76.12 119 GLY A C 1
ATOM 887 O O . GLY A 1 119 ? 3.510 -3.079 19.136 1.00 76.12 119 GLY A O 1
ATOM 888 N N . PHE A 1 120 ? 4.435 -3.040 17.087 1.00 75.75 120 PHE A N 1
ATOM 889 C CA . PHE A 1 120 ? 3.674 -1.883 16.634 1.00 75.75 120 PHE A CA 1
ATOM 890 C C . PHE A 1 120 ? 2.166 -2.154 16.590 1.00 75.75 120 PHE A C 1
ATOM 892 O O . PHE A 1 120 ? 1.375 -1.328 17.039 1.00 75.75 120 PHE A O 1
ATOM 899 N N . LEU A 1 121 ? 1.743 -3.326 16.107 1.00 79.25 121 LEU A N 1
ATOM 900 C CA . LEU A 1 121 ? 0.323 -3.677 16.025 1.00 79.25 121 LEU A CA 1
ATOM 901 C C . LEU A 1 121 ? -0.330 -3.791 17.399 1.00 79.25 121 LEU A C 1
ATOM 903 O O . LEU A 1 121 ? -1.465 -3.347 17.578 1.00 79.25 121 LEU A O 1
ATOM 907 N N . ARG A 1 122 ? 0.395 -4.313 18.391 1.00 84.19 122 ARG A N 1
ATOM 908 C CA . ARG A 1 122 ? -0.071 -4.330 19.782 1.00 84.19 122 ARG A CA 1
ATOM 909 C C . ARG A 1 122 ? -0.163 -2.930 20.379 1.00 84.19 122 ARG A C 1
ATOM 911 O O . ARG A 1 122 ? -1.117 -2.654 21.101 1.00 84.19 122 ARG A O 1
ATOM 918 N N . GLN A 1 123 ? 0.776 -2.038 20.061 1.00 79.81 123 GLN A N 1
ATOM 919 C CA . GLN A 1 123 ? 0.693 -0.633 20.475 1.00 79.81 123 GLN A CA 1
ATOM 920 C C . GLN A 1 123 ? -0.524 0.056 19.851 1.00 79.81 123 GLN A C 1
ATOM 922 O O . GLN A 1 123 ? -1.313 0.659 20.576 1.00 79.81 123 GLN A O 1
ATOM 927 N N . LEU A 1 124 ? -0.737 -0.102 18.540 1.00 77.69 124 LEU A N 1
ATOM 928 C CA . LEU A 1 124 ? -1.932 0.408 17.862 1.00 77.69 124 LEU A CA 1
ATOM 929 C C . LEU A 1 124 ? -3.216 -0.132 18.499 1.00 77.69 124 LEU A C 1
ATOM 931 O O . LEU A 1 124 ? -4.158 0.623 18.741 1.00 77.69 124 LEU A O 1
ATOM 935 N N . TYR A 1 125 ? -3.253 -1.426 18.812 1.00 83.62 125 TYR A N 1
ATOM 936 C CA . TYR A 1 125 ? -4.383 -2.038 19.502 1.00 83.62 125 TYR A CA 1
ATOM 937 C C . TYR A 1 125 ? -4.612 -1.438 20.900 1.00 83.62 125 TYR A C 1
ATOM 939 O O . TYR A 1 125 ? -5.758 -1.147 21.260 1.00 83.62 125 TYR A O 1
ATOM 947 N N . GLY A 1 126 ? -3.540 -1.197 21.664 1.00 84.38 126 GLY A N 1
ATOM 948 C CA . GLY A 1 126 ? -3.583 -0.517 22.964 1.00 84.38 126 GLY A CA 1
ATOM 949 C C . GLY A 1 126 ? -4.113 0.917 22.879 1.00 84.38 126 GLY A C 1
ATOM 950 O O . GLY A 1 126 ? -4.813 1.365 23.781 1.00 84.38 126 GLY A O 1
ATOM 951 N N . LEU A 1 127 ? -3.871 1.599 21.756 1.00 81.25 127 LEU A N 1
ATOM 952 C CA . LEU A 1 127 ? -4.429 2.920 21.441 1.00 81.25 127 LEU A CA 1
ATOM 953 C C . LEU A 1 127 ? -5.884 2.874 20.934 1.00 81.25 127 LEU A C 1
ATOM 955 O O . LEU A 1 127 ? -6.465 3.914 20.638 1.00 81.25 127 LEU A O 1
ATOM 959 N N . GLY A 1 128 ? -6.490 1.688 20.835 1.00 82.25 128 GLY A N 1
ATOM 960 C CA . GLY A 1 128 ? -7.889 1.514 20.438 1.00 82.25 128 GLY A CA 1
ATOM 961 C C . GLY A 1 128 ? -8.101 1.082 18.986 1.00 82.25 128 GLY A C 1
ATOM 962 O O . GLY A 1 128 ? -9.251 0.933 18.572 1.00 82.25 128 GLY A O 1
ATOM 963 N N . ALA A 1 129 ? -7.044 0.823 18.206 1.00 78.94 129 ALA A N 1
ATOM 964 C CA . ALA A 1 129 ? -7.207 0.280 16.859 1.00 78.94 129 ALA A CA 1
ATOM 965 C C . ALA A 1 129 ? -7.861 -1.111 16.920 1.00 78.94 129 ALA A C 1
ATOM 967 O O . ALA A 1 129 ? -7.452 -1.986 17.688 1.00 78.94 129 ALA A O 1
ATOM 968 N N . ARG A 1 130 ? -8.911 -1.315 16.121 1.00 84.44 130 ARG A N 1
ATOM 969 C CA . ARG A 1 130 ? -9.644 -2.591 16.039 1.00 84.44 130 ARG A CA 1
ATOM 970 C C . ARG A 1 130 ? -9.766 -3.136 14.625 1.00 84.44 130 ARG A C 1
ATOM 972 O O . ARG A 1 130 ? -10.103 -4.295 14.475 1.00 84.44 130 ARG A O 1
ATOM 979 N N . LYS A 1 131 ? -9.479 -2.344 13.594 1.00 82.94 131 LYS A N 1
ATOM 980 C CA . LYS A 1 131 ? -9.466 -2.789 12.196 1.00 82.94 131 LYS A CA 1
ATOM 981 C C . LYS A 1 131 ? -8.120 -2.414 11.600 1.00 82.94 131 LYS A C 1
ATOM 983 O O . LYS A 1 131 ? -7.797 -1.229 11.573 1.00 82.94 131 LYS A O 1
ATOM 988 N N . ILE A 1 132 ? -7.326 -3.399 11.191 1.00 80.75 132 ILE A N 1
ATOM 989 C CA . ILE A 1 132 ? -5.960 -3.171 10.703 1.00 80.75 132 ILE A CA 1
ATOM 990 C C . ILE A 1 132 ? -5.724 -4.016 9.451 1.00 80.75 132 ILE A C 1
ATOM 992 O O . ILE A 1 132 ? -6.030 -5.202 9.440 1.00 80.75 132 ILE A O 1
ATOM 996 N N . SER A 1 133 ? -5.166 -3.422 8.397 1.00 81.69 133 SER A N 1
ATOM 997 C CA . SER A 1 133 ? -4.731 -4.156 7.206 1.00 81.69 133 SER A CA 1
ATOM 998 C C . SER A 1 133 ? -3.208 -4.176 7.139 1.00 81.69 133 SER A C 1
ATOM 1000 O O . SER A 1 133 ? -2.580 -3.120 7.158 1.00 81.69 133 SER A O 1
ATOM 1002 N N . LEU A 1 134 ? -2.620 -5.365 7.030 1.00 77.94 134 LEU A N 1
ATOM 1003 C CA . LEU A 1 134 ? -1.188 -5.569 6.829 1.00 77.94 134 LEU A CA 1
ATOM 1004 C C . LEU A 1 134 ? -0.906 -5.818 5.354 1.00 77.94 134 LEU A C 1
ATOM 1006 O O . LEU A 1 134 ? -1.382 -6.799 4.790 1.00 77.94 134 LEU A O 1
ATOM 1010 N N . GLY A 1 135 ? -0.132 -4.936 4.728 1.00 78.31 135 GLY A N 1
ATOM 1011 C CA . GLY A 1 135 ? 0.320 -5.120 3.351 1.00 78.31 135 GLY A CA 1
ATOM 1012 C C . GLY A 1 135 ? 1.448 -6.147 3.256 1.00 78.31 135 GLY A C 1
ATOM 1013 O O . GLY A 1 135 ? 2.407 -6.095 4.024 1.00 78.31 135 GLY A O 1
ATOM 1014 N N . GLY A 1 136 ? 1.330 -7.075 2.310 1.00 79.31 136 GLY A N 1
ATOM 1015 C CA . GLY A 1 136 ? 2.424 -7.943 1.881 1.00 79.31 136 GLY A CA 1
ATOM 1016 C C . GLY A 1 136 ? 3.295 -7.307 0.797 1.00 79.31 136 GLY A C 1
ATOM 1017 O O . GLY A 1 136 ? 3.025 -6.212 0.308 1.00 79.31 136 GLY A O 1
ATOM 1018 N N . LEU A 1 137 ? 4.325 -8.035 0.382 1.00 82.00 137 LEU A N 1
ATOM 1019 C CA . LEU A 1 137 ? 5.210 -7.670 -0.713 1.00 82.00 137 LEU A CA 1
ATOM 1020 C C . LEU A 1 137 ? 4.669 -8.151 -2.069 1.00 82.00 137 LEU A C 1
ATOM 1022 O O . LEU A 1 137 ? 4.149 -9.270 -2.169 1.00 82.00 137 LEU A O 1
ATOM 1026 N N . PRO A 1 138 ? 4.820 -7.344 -3.133 1.00 87.25 138 PRO A N 1
ATOM 1027 C CA . PRO A 1 138 ? 4.573 -7.775 -4.505 1.00 87.25 138 PRO A CA 1
ATOM 1028 C C . PRO A 1 138 ? 5.661 -8.771 -4.962 1.00 87.25 138 PRO A C 1
ATOM 1030 O O . PRO A 1 138 ? 6.620 -9.020 -4.224 1.00 87.25 138 PRO A O 1
ATOM 1033 N N . PRO A 1 139 ? 5.572 -9.354 -6.173 1.00 88.31 139 PRO A N 1
ATOM 1034 C CA . PRO A 1 139 ? 6.663 -10.155 -6.723 1.00 88.31 139 PRO A CA 1
ATOM 1035 C C . PRO A 1 139 ? 7.877 -9.280 -7.059 1.00 88.31 139 PRO A C 1
ATOM 1037 O O . PRO A 1 139 ? 8.067 -8.848 -8.198 1.00 88.31 139 PRO A O 1
ATOM 1040 N N . MET A 1 140 ? 8.701 -9.011 -6.044 1.00 82.75 140 MET A N 1
ATOM 1041 C CA . MET A 1 140 ? 9.821 -8.067 -6.098 1.00 82.75 140 MET A CA 1
ATOM 1042 C C . MET A 1 140 ? 10.794 -8.369 -7.241 1.00 82.75 140 MET A C 1
ATOM 1044 O O . MET A 1 140 ? 11.263 -7.456 -7.913 1.00 82.75 140 MET A O 1
ATOM 1048 N N . GLY A 1 141 ? 11.040 -9.649 -7.530 1.00 83.75 141 GLY A N 1
ATOM 1049 C CA . GLY A 1 141 ? 11.928 -10.065 -8.614 1.00 83.75 141 GLY A CA 1
ATOM 1050 C C . GLY A 1 141 ? 11.422 -9.719 -10.009 1.00 83.75 141 GLY A C 1
ATOM 1051 O O . GLY A 1 141 ? 12.204 -9.724 -10.955 1.00 83.75 141 GLY A O 1
ATOM 1052 N N . CYS A 1 142 ? 10.135 -9.415 -10.152 1.00 89.06 142 CYS A N 1
ATOM 1053 C CA . CYS A 1 142 ? 9.525 -9.021 -11.414 1.00 89.06 142 CYS A CA 1
ATOM 1054 C C . CYS A 1 142 ? 9.387 -7.500 -11.579 1.00 89.06 142 CYS A C 1
ATOM 1056 O O . CYS A 1 142 ? 8.867 -7.051 -12.604 1.00 89.06 142 CYS A O 1
ATOM 1058 N N . MET A 1 143 ? 9.846 -6.704 -10.610 1.00 85.56 143 MET A N 1
ATOM 1059 C CA . MET A 1 143 ? 9.778 -5.247 -10.698 1.00 85.56 143 MET A CA 1
ATOM 1060 C C . MET A 1 143 ? 10.658 -4.723 -11.848 1.00 85.56 143 MET A C 1
ATOM 1062 O O . MET A 1 143 ? 11.707 -5.312 -12.132 1.00 85.56 143 MET A O 1
ATOM 1066 N N . PRO A 1 144 ? 10.278 -3.612 -12.514 1.00 84.56 144 PRO A N 1
ATOM 1067 C CA . PRO A 1 144 ? 11.005 -3.104 -13.680 1.00 84.56 144 PRO A CA 1
ATOM 1068 C C . PRO A 1 144 ? 12.500 -2.880 -13.437 1.00 84.56 144 PRO A C 1
ATOM 1070 O O . PRO A 1 144 ? 13.307 -3.177 -14.317 1.00 84.56 144 PRO A O 1
ATOM 1073 N N . LEU A 1 145 ? 12.871 -2.405 -12.243 1.00 82.81 145 LEU A N 1
ATOM 1074 C CA . LEU A 1 145 ? 14.266 -2.183 -11.868 1.00 82.81 145 LEU A CA 1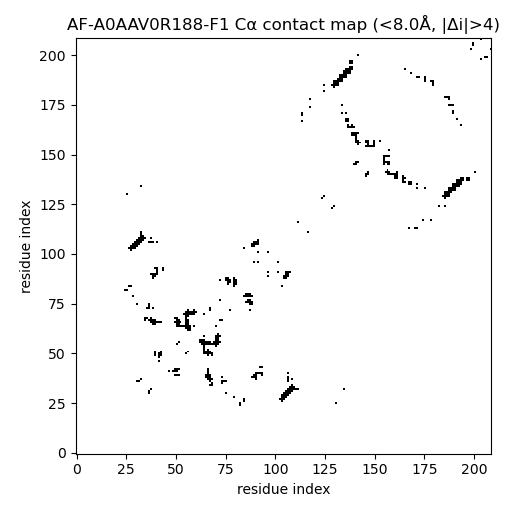
ATOM 1075 C C . LEU A 1 145 ? 15.063 -3.494 -11.871 1.00 82.81 145 LEU A C 1
ATOM 1077 O O . LEU A 1 145 ? 16.064 -3.585 -12.575 1.00 82.81 145 LEU A O 1
ATOM 1081 N N . GLU A 1 146 ? 14.576 -4.520 -11.169 1.00 83.00 146 GLU A N 1
ATOM 1082 C CA . GLU A 1 146 ? 15.250 -5.822 -11.069 1.00 83.00 146 GLU A CA 1
ATOM 1083 C C . GLU A 1 146 ? 15.354 -6.524 -12.423 1.00 83.00 146 GLU A C 1
ATOM 1085 O O . GLU A 1 146 ? 16.378 -7.112 -12.763 1.00 83.00 146 GLU A O 1
ATOM 1090 N N . ARG A 1 147 ? 14.312 -6.424 -13.252 1.00 87.38 147 ARG A N 1
ATOM 1091 C CA . ARG A 1 147 ? 14.339 -6.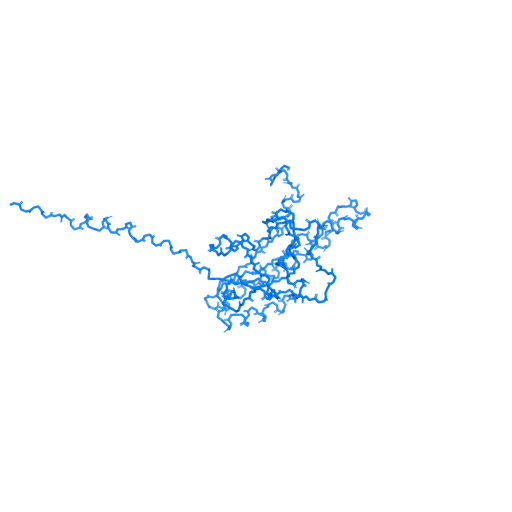983 -14.608 1.00 87.38 147 ARG A CA 1
ATOM 1092 C C . ARG A 1 147 ? 15.322 -6.238 -15.507 1.00 87.38 147 ARG A C 1
ATOM 1094 O O . ARG A 1 147 ? 16.014 -6.861 -16.303 1.00 87.38 147 ARG A O 1
ATOM 1101 N N . THR A 1 148 ? 15.408 -4.916 -15.394 1.00 87.25 148 THR A N 1
ATOM 1102 C CA . THR A 1 148 ? 16.320 -4.112 -16.223 1.00 87.25 148 THR A CA 1
ATOM 1103 C C . THR A 1 148 ? 17.782 -4.391 -15.880 1.00 87.25 148 THR A C 1
ATOM 1105 O O . THR A 1 148 ? 18.618 -4.457 -16.781 1.00 87.25 148 THR A O 1
ATOM 1108 N N . THR A 1 149 ? 18.089 -4.602 -14.599 1.00 85.62 149 THR A N 1
ATOM 1109 C CA . THR A 1 149 ? 19.442 -4.930 -14.128 1.00 85.62 149 THR A CA 1
ATOM 1110 C C . THR A 1 149 ? 19.800 -6.405 -14.330 1.00 85.62 149 THR A C 1
ATOM 1112 O O . THR A 1 149 ? 20.981 -6.727 -14.463 1.00 85.62 149 THR A O 1
ATOM 1115 N N . ASN A 1 150 ? 18.815 -7.302 -14.459 1.00 85.69 150 ASN A N 1
ATOM 1116 C CA . ASN A 1 150 ? 19.009 -8.717 -14.792 1.00 85.69 150 ASN A CA 1
ATOM 1117 C C . ASN A 1 150 ? 19.320 -8.948 -16.289 1.00 85.69 150 ASN A C 1
ATOM 1119 O O . ASN A 1 150 ? 18.625 -9.688 -16.992 1.00 85.69 150 ASN A O 1
ATOM 1123 N N . MET A 1 151 ? 20.373 -8.300 -16.797 1.00 85.12 151 MET A N 1
ATOM 1124 C CA . MET A 1 151 ? 20.757 -8.361 -18.214 1.00 85.12 151 MET A CA 1
ATOM 1125 C C . MET A 1 151 ? 21.146 -9.778 -18.653 1.00 85.12 151 MET A C 1
ATOM 1127 O O . MET A 1 151 ? 20.713 -10.234 -19.709 1.00 85.12 151 MET A O 1
ATOM 1131 N N . MET A 1 152 ? 21.913 -10.496 -17.824 1.00 86.25 152 MET A N 1
ATOM 1132 C CA . MET A 1 152 ? 22.320 -11.882 -18.101 1.00 86.25 152 MET A CA 1
ATOM 1133 C C . MET A 1 152 ? 21.132 -12.852 -18.084 1.00 86.25 152 MET A C 1
ATOM 1135 O O . MET A 1 152 ? 21.094 -13.788 -18.876 1.00 86.25 152 MET A O 1
ATOM 1139 N N . GLY A 1 153 ? 20.128 -12.599 -17.240 1.00 83.31 153 GLY A N 1
ATOM 1140 C CA . GLY A 1 153 ? 18.877 -13.356 -17.202 1.00 83.31 153 GLY A CA 1
ATOM 1141 C C . GLY A 1 153 ? 17.834 -12.883 -18.216 1.00 83.31 153 GLY A C 1
ATOM 1142 O O . GLY A 1 153 ? 16.648 -13.092 -17.988 1.00 83.31 153 GLY A O 1
ATOM 1143 N N . GLN A 1 154 ? 18.238 -12.206 -19.298 1.00 88.00 154 GLN A N 1
ATOM 1144 C CA . GLN A 1 154 ? 17.353 -11.749 -20.382 1.00 88.00 154 GLN A CA 1
ATOM 1145 C C . GLN A 1 154 ? 16.160 -10.901 -19.906 1.00 88.00 154 GLN A C 1
ATOM 1147 O O . GLN A 1 154 ? 15.063 -10.974 -20.459 1.00 88.00 154 GLN A O 1
ATOM 1152 N N . ARG A 1 155 ? 16.351 -10.085 -18.861 1.00 85.38 155 ARG A N 1
ATOM 1153 C CA . ARG A 1 155 ? 15.279 -9.291 -18.233 1.00 85.38 155 ARG A CA 1
ATOM 1154 C C . ARG A 1 155 ? 14.103 -10.128 -17.707 1.00 85.38 155 ARG A C 1
ATOM 1156 O O . ARG A 1 155 ? 12.986 -9.614 -17.552 1.00 85.38 155 ARG A O 1
ATOM 1163 N N . ALA A 1 156 ? 14.336 -11.411 -17.432 1.00 89.81 156 ALA A N 1
ATOM 1164 C CA . ALA A 1 156 ? 13.399 -12.267 -16.721 1.00 89.81 156 ALA A CA 1
ATOM 1165 C C . ALA A 1 156 ? 13.282 -11.838 -15.252 1.00 89.81 156 ALA A C 1
ATOM 1167 O O . ALA A 1 156 ? 14.127 -11.100 -14.730 1.00 89.81 156 ALA A O 1
ATOM 1168 N N . CYS A 1 157 ? 12.228 -12.309 -14.583 1.00 90.44 157 CYS A N 1
ATOM 1169 C CA . CYS A 1 157 ? 12.103 -12.125 -13.145 1.00 90.44 157 CYS A CA 1
ATOM 1170 C C . CYS A 1 157 ? 13.269 -12.791 -12.407 1.00 90.44 157 CYS A C 1
ATOM 1172 O O . CYS A 1 157 ? 13.743 -13.855 -12.800 1.00 90.44 157 CYS A O 1
ATOM 1174 N N . VAL A 1 158 ? 13.706 -12.179 -11.311 1.00 88.94 158 VAL A N 1
ATOM 1175 C CA . VAL A 1 158 ? 14.749 -12.741 -10.453 1.00 88.94 158 VAL A CA 1
ATOM 1176 C C . VAL A 1 158 ? 14.103 -13.578 -9.346 1.00 88.94 158 VAL A C 1
ATOM 1178 O O . VAL A 1 158 ? 13.646 -13.047 -8.331 1.00 88.94 158 VAL A O 1
ATOM 1181 N N . ASP A 1 159 ? 14.085 -14.900 -9.515 1.00 88.88 159 ASP A N 1
ATOM 1182 C CA . ASP A 1 159 ? 13.346 -15.809 -8.625 1.00 88.88 159 ASP A CA 1
ATOM 1183 C C . ASP A 1 159 ? 13.783 -15.739 -7.160 1.00 88.88 159 ASP A C 1
ATOM 1185 O O . ASP A 1 159 ? 12.946 -15.830 -6.264 1.00 88.88 159 ASP A O 1
ATOM 1189 N N . ARG A 1 160 ? 15.067 -15.473 -6.891 1.00 77.56 160 ARG A N 1
ATOM 1190 C CA . ARG A 1 160 ? 15.577 -15.334 -5.516 1.00 77.56 160 ARG A CA 1
ATOM 1191 C C . ARG A 1 160 ? 14.831 -14.258 -4.718 1.00 77.56 160 ARG A C 1
ATOM 1193 O O . ARG A 1 160 ? 14.571 -14.444 -3.536 1.00 77.56 160 ARG A O 1
ATOM 1200 N N . TYR A 1 161 ? 14.452 -13.151 -5.359 1.00 78.44 161 TYR A N 1
ATOM 1201 C CA . TYR A 1 161 ? 13.714 -12.071 -4.699 1.00 78.44 161 TYR A CA 1
ATOM 1202 C C . TYR A 1 161 ? 12.239 -12.420 -4.529 1.00 78.44 161 TYR A C 1
ATOM 1204 O O . TYR A 1 161 ? 11.627 -12.041 -3.535 1.00 78.44 161 TYR A O 1
ATOM 1212 N N . ASN A 1 162 ? 11.679 -13.185 -5.465 1.00 84.25 162 ASN A N 1
ATOM 1213 C CA . ASN A 1 162 ? 10.314 -13.689 -5.362 1.00 84.25 162 ASN A CA 1
ATOM 1214 C C . ASN A 1 162 ? 10.166 -14.701 -4.217 1.00 84.25 162 ASN A C 1
ATOM 1216 O O . ASN A 1 162 ? 9.177 -14.644 -3.493 1.00 84.25 162 ASN A O 1
ATOM 1220 N N . VAL A 1 163 ? 11.163 -15.567 -3.999 1.00 79.50 163 VAL A N 1
ATOM 1221 C CA . VAL A 1 163 ? 11.202 -16.488 -2.848 1.00 79.50 163 VAL A CA 1
ATOM 1222 C C . VAL A 1 163 ? 11.223 -15.713 -1.532 1.00 79.50 163 VAL A C 1
ATOM 1224 O O . VAL A 1 163 ? 10.436 -16.011 -0.638 1.00 79.50 163 VAL A O 1
ATOM 1227 N N . VAL A 1 164 ? 12.065 -14.681 -1.427 1.00 76.31 164 VAL A N 1
ATOM 1228 C CA . VAL A 1 164 ? 12.119 -13.822 -0.231 1.00 76.31 164 VAL A CA 1
ATOM 1229 C C . VAL A 1 164 ? 10.787 -13.099 -0.003 1.00 76.31 164 VAL A C 1
ATOM 1231 O O . VAL A 1 164 ? 10.299 -13.059 1.125 1.00 76.31 164 VAL A O 1
ATOM 1234 N N . ALA A 1 165 ? 10.164 -12.573 -1.062 1.00 79.19 165 ALA A N 1
ATOM 1235 C CA . ALA A 1 165 ? 8.851 -11.937 -0.968 1.00 79.19 165 ALA A CA 1
ATOM 1236 C C . ALA A 1 165 ? 7.762 -12.92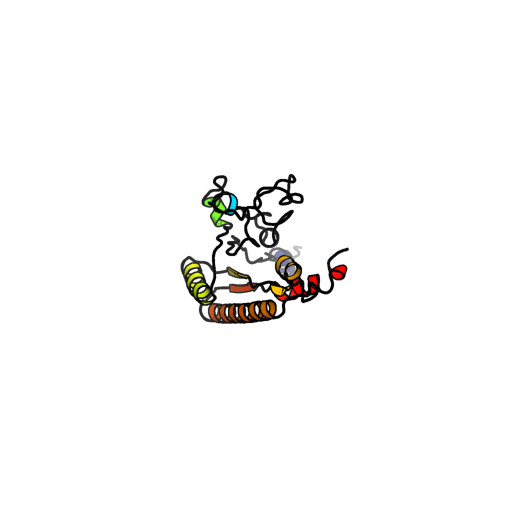4 -0.508 1.00 79.19 165 ALA A C 1
ATOM 1238 O O . ALA A 1 165 ? 6.941 -12.584 0.343 1.00 79.19 165 ALA A O 1
ATOM 1239 N N . ALA A 1 166 ? 7.772 -14.157 -1.023 1.00 82.94 166 ALA A N 1
ATOM 1240 C CA . ALA A 1 166 ? 6.827 -15.199 -0.632 1.00 82.94 166 ALA A CA 1
ATOM 1241 C C . ALA A 1 166 ? 7.003 -15.631 0.835 1.00 82.94 166 ALA A C 1
ATOM 1243 O O . ALA A 1 166 ? 6.009 -15.739 1.553 1.00 82.94 166 ALA A O 1
ATOM 1244 N N . ASP A 1 167 ? 8.243 -15.819 1.298 1.00 76.81 167 ASP A N 1
ATOM 1245 C CA . ASP A 1 167 ? 8.546 -16.147 2.699 1.00 76.81 167 ASP A CA 1
ATOM 1246 C C . ASP A 1 167 ? 8.095 -15.030 3.653 1.00 76.81 167 ASP A C 1
ATOM 1248 O O . ASP A 1 167 ? 7.419 -15.285 4.653 1.00 76.81 167 ASP A O 1
ATOM 1252 N N . PHE A 1 168 ? 8.390 -13.773 3.309 1.00 79.06 168 PHE A N 1
ATOM 1253 C CA . PHE A 1 168 ? 7.910 -12.619 4.066 1.00 79.06 168 PHE A CA 1
ATOM 1254 C C . PHE A 1 168 ? 6.377 -12.591 4.144 1.00 79.06 168 PHE A C 1
ATOM 1256 O O . PHE A 1 168 ? 5.815 -12.435 5.228 1.00 79.06 168 PHE A O 1
ATOM 1263 N N . ASN A 1 169 ? 5.690 -12.804 3.020 1.00 84.00 169 ASN A N 1
ATOM 1264 C CA . ASN A 1 169 ? 4.229 -12.831 2.973 1.00 84.00 169 ASN A CA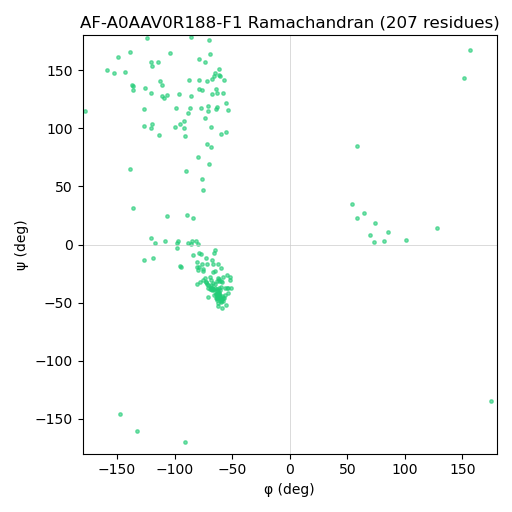 1
ATOM 1265 C C . ASN A 1 169 ? 3.635 -13.963 3.819 1.00 84.00 169 ASN A C 1
ATOM 1267 O O . ASN A 1 169 ? 2.640 -13.744 4.508 1.00 84.00 169 ASN A O 1
ATOM 1271 N N . GLY A 1 170 ? 4.263 -15.142 3.824 1.00 85.38 170 GLY A N 1
ATOM 1272 C CA . GLY A 1 170 ? 3.877 -16.246 4.706 1.00 85.38 170 GLY A CA 1
ATOM 1273 C C . GLY A 1 170 ? 3.998 -15.871 6.185 1.00 85.38 170 GLY A C 1
ATOM 1274 O O . GLY A 1 170 ? 3.068 -16.085 6.961 1.00 85.38 170 GLY A O 1
ATOM 1275 N N . LYS A 1 171 ? 5.102 -15.220 6.575 1.00 80.12 171 LYS A N 1
ATOM 1276 C CA . LYS A 1 171 ? 5.303 -14.722 7.948 1.00 80.12 171 LYS A CA 1
ATOM 1277 C C . LYS A 1 171 ? 4.256 -13.682 8.349 1.00 80.12 171 LYS A C 1
ATOM 1279 O O . LYS A 1 171 ? 3.746 -13.741 9.465 1.00 80.12 171 LYS A O 1
ATOM 1284 N N . MET A 1 172 ? 3.910 -12.758 7.454 1.00 80.56 172 MET A N 1
ATOM 1285 C CA . MET A 1 172 ? 2.894 -11.730 7.714 1.00 80.56 172 MET A CA 1
ATOM 1286 C C . MET A 1 172 ? 1.480 -12.308 7.833 1.00 80.56 172 MET A C 1
ATOM 1288 O O . MET A 1 172 ? 0.699 -11.850 8.673 1.00 80.56 172 MET A O 1
ATOM 1292 N N . ASN A 1 173 ? 1.161 -13.335 7.042 1.00 88.06 173 ASN A N 1
ATOM 1293 C CA . ASN A 1 173 ? -0.089 -14.074 7.180 1.00 88.06 173 ASN A CA 1
ATOM 1294 C C . ASN A 1 173 ? -0.172 -14.766 8.549 1.00 88.06 173 ASN A C 1
ATOM 1296 O O . ASN A 1 173 ? -1.122 -14.543 9.295 1.00 88.06 173 ASN A O 1
ATOM 1300 N N . ASN A 1 174 ? 0.872 -15.506 8.934 1.00 86.75 174 ASN A N 1
ATOM 1301 C CA . ASN A 1 174 ? 0.927 -16.175 10.238 1.00 86.75 174 ASN A CA 1
ATOM 1302 C C . ASN A 1 174 ? 0.845 -15.177 11.404 1.00 86.75 174 ASN A C 1
ATOM 1304 O O . ASN A 1 174 ? 0.180 -15.436 12.405 1.00 86.75 174 ASN A O 1
ATOM 1308 N N . LEU A 1 175 ? 1.492 -14.013 11.278 1.00 83.81 175 LEU A N 1
ATOM 1309 C CA . LEU A 1 175 ? 1.399 -12.944 12.272 1.00 83.81 175 LEU A CA 1
ATOM 1310 C C . LEU A 1 175 ? -0.034 -12.406 12.393 1.00 83.81 175 LEU A C 1
ATOM 1312 O O . LEU A 1 175 ? -0.501 -12.136 13.497 1.00 83.81 175 LEU A O 1
ATOM 1316 N N . THR A 1 176 ? -0.738 -12.269 11.270 1.00 88.56 176 THR A N 1
ATOM 1317 C CA . THR A 1 176 ? -2.140 -11.838 11.245 1.00 88.56 176 THR A CA 1
ATOM 1318 C C . THR A 1 176 ? -3.038 -12.850 11.949 1.00 88.56 176 THR A C 1
ATOM 1320 O O . THR A 1 176 ? -3.860 -12.464 12.778 1.00 88.56 176 THR A O 1
ATOM 1323 N N . GLU A 1 177 ? -2.872 -14.142 11.666 1.00 92.56 177 GLU A N 1
ATOM 1324 C CA . GLU A 1 177 ? -3.615 -15.218 12.335 1.00 92.56 177 GLU A CA 1
ATOM 1325 C C . GLU A 1 177 ? -3.356 -15.218 13.846 1.00 92.56 177 GLU A C 1
ATOM 1327 O O . GLU A 1 177 ? -4.301 -15.197 14.637 1.00 92.56 177 GLU A O 1
ATOM 1332 N N . LYS A 1 178 ? -2.081 -15.130 14.245 1.00 92.12 178 LYS A N 1
ATOM 1333 C CA . LYS A 1 178 ? -1.666 -15.024 15.649 1.00 92.12 178 LYS A CA 1
ATOM 1334 C C . LYS A 1 178 ? -2.329 -13.837 16.350 1.00 92.12 178 LYS A C 1
ATOM 1336 O O . LYS A 1 178 ? -2.934 -13.997 17.405 1.00 92.12 178 LYS A O 1
ATOM 1341 N N . LEU A 1 179 ? -2.238 -12.639 15.774 1.00 88.06 179 LEU A N 1
ATOM 1342 C CA . LEU A 1 179 ? -2.765 -11.433 16.411 1.00 88.06 179 LEU A CA 1
ATOM 1343 C C . LEU A 1 179 ? -4.295 -11.421 16.483 1.00 88.06 179 LEU A C 1
ATOM 1345 O O . LEU A 1 179 ? -4.833 -10.942 17.475 1.00 88.06 179 LEU A O 1
ATOM 1349 N N . ASN A 1 180 ? -5.000 -11.972 15.490 1.00 92.81 180 ASN A N 1
ATOM 1350 C CA . ASN A 1 180 ? -6.456 -12.128 15.574 1.00 92.81 180 ASN A CA 1
ATOM 1351 C C . ASN A 1 180 ? -6.876 -13.101 16.686 1.00 92.81 180 ASN A C 1
ATOM 1353 O O . ASN A 1 180 ? -7.915 -12.894 17.307 1.00 92.81 180 ASN A O 1
ATOM 1357 N N . ALA A 1 181 ? -6.083 -14.144 16.955 1.00 95.19 181 ALA A N 1
ATOM 1358 C CA . ALA A 1 181 ? -6.348 -15.068 18.058 1.00 95.19 181 ALA A CA 1
ATOM 1359 C C . ALA A 1 181 ? -6.079 -14.434 19.436 1.00 95.19 181 ALA A C 1
ATOM 1361 O O . ALA A 1 181 ? -6.770 -14.737 20.406 1.00 95.19 181 ALA A O 1
ATOM 1362 N N . GLU A 1 182 ? -5.083 -13.551 19.527 1.00 95.06 182 GLU A N 1
ATOM 1363 C CA . GLU A 1 182 ? -4.630 -12.975 20.797 1.00 95.06 182 GLU A CA 1
ATOM 1364 C C . GLU A 1 182 ? -5.264 -11.628 21.168 1.00 95.06 182 GLU A C 1
ATOM 1366 O O . GLU A 1 182 ? -5.192 -11.231 22.332 1.00 95.06 182 GLU A O 1
ATOM 1371 N N . LEU A 1 183 ? -5.841 -10.894 20.211 1.00 93.12 183 LEU A N 1
ATOM 1372 C CA . LEU A 1 183 ? -6.378 -9.546 20.420 1.00 93.12 183 LEU A CA 1
ATOM 1373 C C . LEU A 1 183 ? -7.910 -9.537 20.260 1.00 93.12 183 LEU A C 1
ATOM 1375 O O . LEU A 1 183 ? -8.417 -9.367 19.148 1.00 93.12 183 LEU A O 1
ATOM 1379 N N . PRO A 1 184 ? -8.680 -9.681 21.358 1.00 93.69 184 PRO A N 1
ATOM 1380 C CA . PRO A 1 184 ? -10.135 -9.749 21.297 1.00 93.69 184 PRO A CA 1
ATOM 1381 C C . PRO A 1 184 ? -10.761 -8.516 20.639 1.00 93.69 184 PRO A C 1
ATOM 1383 O O . PRO A 1 184 ? -10.478 -7.373 20.997 1.00 93.69 184 PRO A O 1
ATOM 1386 N N . GLY A 1 185 ? -11.657 -8.745 19.681 1.00 88.38 185 GLY A N 1
ATOM 1387 C CA . GLY A 1 185 ? -12.353 -7.673 18.968 1.00 88.38 185 GLY A CA 1
ATOM 1388 C C . GLY A 1 185 ? -11.487 -6.905 17.966 1.00 88.38 185 GLY A C 1
ATOM 1389 O O . GLY A 1 185 ? -11.991 -5.966 17.348 1.00 88.38 185 GLY A O 1
ATOM 1390 N N . ALA A 1 186 ? -10.215 -7.276 17.783 1.00 87.62 186 ALA A N 1
ATOM 1391 C CA . ALA A 1 186 ? -9.439 -6.833 16.637 1.00 87.62 186 ALA A CA 1
ATOM 1392 C C . ALA A 1 186 ? -9.807 -7.663 15.397 1.00 87.62 186 ALA A C 1
ATOM 1394 O O . ALA A 1 186 ? -10.016 -8.869 15.469 1.00 87.62 186 ALA A O 1
ATOM 1395 N N . GLN A 1 187 ? -9.864 -6.994 14.254 1.00 88.31 187 GLN A N 1
ATOM 1396 C CA . GLN A 1 187 ? -9.982 -7.572 12.930 1.00 88.31 187 GLN A CA 1
ATOM 1397 C C . GLN A 1 187 ? -8.759 -7.129 12.135 1.00 88.31 187 GLN A C 1
ATOM 1399 O O . GLN A 1 187 ? -8.676 -5.994 11.655 1.00 88.31 187 GLN A O 1
ATOM 1404 N N . ILE A 1 188 ? -7.791 -8.027 12.032 1.00 86.31 188 ILE A N 1
ATOM 1405 C CA . ILE A 1 188 ? -6.547 -7.803 11.309 1.00 86.31 188 ILE A CA 1
ATOM 1406 C C . ILE A 1 188 ? -6.613 -8.609 10.015 1.00 86.31 188 ILE A C 1
ATOM 1408 O O . ILE A 1 188 ? -6.933 -9.795 10.035 1.00 86.31 188 ILE A O 1
ATOM 1412 N N . VAL A 1 189 ? -6.347 -7.972 8.880 1.00 87.94 189 VAL A N 1
ATOM 1413 C CA . VAL A 1 189 ? -6.420 -8.605 7.558 1.00 87.94 189 VAL A CA 1
ATOM 1414 C C . VAL A 1 189 ? -5.061 -8.519 6.889 1.00 87.94 189 VAL A C 1
ATOM 1416 O O . VAL A 1 189 ? -4.475 -7.442 6.809 1.00 87.94 189 VAL A O 1
ATOM 1419 N N . PHE A 1 190 ? -4.572 -9.642 6.374 1.00 86.06 190 PHE A N 1
ATOM 1420 C CA . PHE A 1 190 ? -3.393 -9.655 5.523 1.00 86.06 190 PHE A CA 1
ATOM 1421 C C . PHE A 1 190 ? -3.806 -9.414 4.068 1.00 86.06 190 PHE A C 1
ATOM 1423 O O . PHE A 1 190 ? -4.547 -10.195 3.474 1.00 86.06 190 PHE A O 1
ATOM 1430 N N . SER A 1 191 ? -3.318 -8.320 3.493 1.00 86.69 191 SER A N 1
ATOM 1431 C CA . SER A 1 191 ? -3.537 -7.934 2.103 1.00 86.69 191 SER A CA 1
ATOM 1432 C C . SER A 1 191 ? -2.313 -8.321 1.283 1.00 86.69 191 SER A C 1
ATOM 1434 O O . SER A 1 191 ? -1.297 -7.629 1.310 1.00 86.69 191 SER A O 1
ATOM 1436 N N . ASN A 1 192 ? -2.400 -9.437 0.558 1.00 87.75 192 ASN A N 1
ATOM 1437 C CA . ASN A 1 192 ? -1.290 -9.976 -0.223 1.00 87.75 192 ASN A CA 1
ATOM 1438 C C . ASN A 1 192 ? -1.349 -9.517 -1.695 1.00 87.75 192 ASN A C 1
ATOM 1440 O O . ASN A 1 192 ? -2.128 -10.080 -2.471 1.00 87.75 192 ASN A O 1
ATOM 1444 N N . PRO A 1 193 ? -0.515 -8.553 -2.130 1.00 86.69 193 PRO A N 1
ATOM 1445 C CA . PRO A 1 193 ? -0.522 -8.095 -3.516 1.00 86.69 193 PRO A CA 1
ATOM 1446 C C . PRO A 1 193 ? 0.212 -9.054 -4.468 1.00 86.69 193 PRO A C 1
ATOM 1448 O O . PRO A 1 193 ? 0.158 -8.858 -5.682 1.00 86.69 193 PRO A O 1
ATOM 1451 N N . TYR A 1 194 ? 0.891 -10.090 -3.957 1.00 88.62 194 TYR A N 1
ATOM 1452 C CA . TYR A 1 194 ? 1.785 -10.936 -4.745 1.00 88.62 194 TYR A CA 1
ATOM 1453 C C . TYR A 1 194 ? 1.080 -11.624 -5.919 1.00 88.62 194 TYR A C 1
ATOM 1455 O O . TYR A 1 194 ? 1.505 -11.489 -7.066 1.00 88.62 194 TYR A O 1
ATOM 1463 N N . PHE A 1 195 ? -0.002 -12.358 -5.649 1.00 90.50 195 PHE A N 1
ATOM 1464 C CA . PHE A 1 195 ? -0.692 -13.140 -6.678 1.00 90.50 195 PHE A CA 1
ATOM 1465 C C . PHE A 1 195 ? -1.448 -12.275 -7.692 1.00 90.50 195 PHE A C 1
ATOM 1467 O O . PHE A 1 195 ? -1.270 -12.524 -8.886 1.00 90.50 195 PHE A O 1
ATOM 1474 N N . PRO A 1 196 ? -2.220 -11.244 -7.284 1.00 90.75 196 PRO A N 1
ATOM 1475 C CA . PRO A 1 196 ? -2.869 -10.349 -8.241 1.00 90.75 196 PRO A CA 1
ATOM 1476 C C . PRO A 1 196 ? -1.868 -9.680 -9.190 1.00 90.75 196 PRO A C 1
ATOM 1478 O O . PRO A 1 196 ? -2.059 -9.704 -10.404 1.00 90.75 196 PRO A O 1
ATOM 1481 N N . LEU A 1 197 ? -0.755 -9.157 -8.660 1.00 89.56 197 LEU A N 1
ATOM 1482 C CA . LEU A 1 197 ? 0.272 -8.522 -9.488 1.00 89.56 197 LEU A CA 1
ATOM 1483 C C . LEU A 1 197 ? 1.007 -9.525 -10.373 1.00 89.56 197 LEU A C 1
ATOM 1485 O O . LEU A 1 197 ? 1.279 -9.226 -11.531 1.00 89.56 197 LEU A O 1
ATOM 1489 N N . MET A 1 198 ? 1.296 -10.728 -9.873 1.00 89.62 198 MET A N 1
ATOM 1490 C CA . MET A 1 198 ? 1.885 -11.782 -10.700 1.00 89.62 198 MET A CA 1
ATOM 1491 C C . MET A 1 198 ? 0.956 -12.177 -11.859 1.00 89.62 198 MET A C 1
ATOM 1493 O O . MET A 1 198 ? 1.437 -12.421 -12.964 1.00 89.62 198 MET A O 1
ATOM 1497 N N . GLY A 1 199 ? -0.362 -12.207 -11.633 1.00 90.75 199 GLY A N 1
ATOM 1498 C CA . GLY A 1 199 ? -1.365 -12.425 -12.679 1.00 90.75 199 GLY A CA 1
ATOM 1499 C C . GLY A 1 199 ? -1.297 -11.357 -13.771 1.00 90.75 199 GLY A C 1
ATOM 1500 O O . GLY A 1 199 ? -1.163 -11.696 -14.945 1.00 90.75 199 GLY A O 1
ATOM 1501 N N . ILE A 1 200 ? -1.272 -10.081 -13.375 1.00 90.69 200 ILE A N 1
ATOM 1502 C CA . ILE A 1 200 ? -1.126 -8.939 -14.294 1.00 90.69 200 ILE A CA 1
ATOM 1503 C C . ILE A 1 200 ? 0.180 -9.035 -15.092 1.00 90.69 200 ILE A C 1
ATOM 1505 O O . ILE A 1 200 ? 0.187 -8.835 -16.302 1.00 90.69 200 ILE A O 1
ATOM 1509 N N . ILE A 1 201 ? 1.291 -9.378 -14.437 1.00 89.50 201 ILE A N 1
ATOM 1510 C CA . ILE A 1 201 ? 2.607 -9.481 -15.084 1.00 89.50 201 ILE A CA 1
ATOM 1511 C C . ILE A 1 201 ? 2.642 -10.619 -16.110 1.00 89.50 201 ILE A C 1
ATOM 1513 O O . ILE A 1 201 ? 3.262 -10.476 -17.164 1.00 89.50 201 ILE A O 1
ATOM 1517 N N . ARG A 1 202 ? 2.006 -11.756 -15.808 1.00 90.00 202 ARG A N 1
ATOM 1518 C CA . ARG A 1 202 ? 2.012 -12.937 -16.683 1.00 90.00 202 ARG A CA 1
ATOM 1519 C C . ARG A 1 202 ? 1.004 -12.841 -17.824 1.00 90.00 202 ARG A C 1
ATOM 1521 O O . ARG A 1 202 ? 1.267 -13.391 -18.889 1.00 90.00 202 ARG A O 1
ATOM 1528 N N . GLN A 1 203 ? -0.141 -12.201 -17.600 1.00 90.94 203 GLN A N 1
ATOM 1529 C CA . GLN A 1 203 ? -1.245 -12.124 -18.561 1.00 90.94 203 GLN A CA 1
ATOM 1530 C C . GLN A 1 203 ? -1.864 -10.717 -18.582 1.00 90.94 203 GLN A C 1
ATOM 1532 O O . GLN A 1 203 ? -3.031 -10.552 -18.221 1.00 90.94 203 GLN A O 1
ATOM 1537 N N . PRO A 1 204 ? -1.115 -9.686 -19.017 1.00 89.38 204 PRO A N 1
ATOM 1538 C CA . PRO A 1 204 ? -1.583 -8.299 -18.975 1.00 89.38 204 PRO A CA 1
ATOM 1539 C C . PRO A 1 204 ? -2.863 -8.076 -19.790 1.00 89.38 204 PRO A C 1
ATOM 1541 O O . PRO A 1 204 ? -3.715 -7.303 -19.366 1.00 89.38 204 PRO A O 1
ATOM 1544 N N . SER A 1 205 ? -3.053 -8.827 -20.882 1.00 91.75 205 SER A N 1
ATOM 1545 C CA . SER A 1 205 ? -4.230 -8.744 -21.758 1.00 91.75 205 SER A CA 1
ATOM 1546 C C . SER A 1 205 ? -5.563 -9.043 -21.064 1.00 91.75 205 SER A C 1
ATOM 1548 O O . SER A 1 205 ? -6.612 -8.673 -21.582 1.00 91.75 205 SER A O 1
ATOM 1550 N N . LEU A 1 206 ? -5.555 -9.723 -19.910 1.00 91.69 206 LEU A N 1
ATOM 1551 C CA . LEU A 1 206 ? -6.769 -9.959 -19.118 1.00 91.69 206 LEU A CA 1
ATOM 1552 C C . LEU A 1 206 ? -7.173 -8.756 -18.253 1.00 91.69 206 LEU A C 1
ATOM 1554 O O . LEU A 1 206 ? -8.293 -8.717 -17.751 1.00 91.69 206 LEU A O 1
ATOM 1558 N N . TYR A 1 207 ? -6.271 -7.794 -18.062 1.00 87.31 207 TYR A N 1
ATOM 1559 C CA . TYR A 1 207 ? -6.441 -6.664 -17.145 1.00 87.31 207 TYR A CA 1
ATOM 1560 C C . TYR A 1 207 ? -6.459 -5.309 -17.863 1.00 87.31 207 TYR A C 1
ATOM 1562 O O . TYR A 1 207 ? -6.573 -4.270 -17.217 1.00 87.31 207 TYR A O 1
ATOM 1570 N N . GLY A 1 208 ? -6.347 -5.316 -19.189 1.00 82.25 208 GLY A N 1
ATOM 1571 C CA . GLY A 1 208 ? -6.317 -4.126 -20.025 1.00 82.25 208 GLY A CA 1
ATOM 1572 C C . GLY A 1 208 ? -5.636 -4.409 -21.359 1.00 82.25 208 GLY A C 1
ATOM 1573 O O . GLY A 1 208 ? -5.024 -5.459 -21.550 1.00 82.25 208 GLY A O 1
ATOM 1574 N N . THR A 1 209 ? -5.781 -3.470 -22.285 1.00 53.31 209 THR A N 1
ATOM 1575 C CA . THR A 1 209 ? -5.160 -3.486 -23.618 1.00 53.31 209 THR A CA 1
ATOM 1576 C C . THR A 1 209 ? -3.898 -2.649 -23.651 1.00 53.31 209 THR A C 1
ATOM 1578 O O . THR A 1 209 ? -3.969 -1.513 -23.126 1.00 53.31 209 THR A O 1
#

InterPro domains:
  IPR001087 GDSL lipase/esterase [PF00657] (121-190)
  IPR036514 SGNH hydrolase superfamily [G3DSA:3.40.50.1110] (19-114)
  IPR036514 SGNH hydrolase superfamily [G3DSA:3.40.50.1110] (115-209)
  IPR050592 GDSL lipolytic enzyme [PTHR45642] (18-110)